Protein AF-A0A183DQC1-F1 (afdb_monomer_lite)

Secondary structure (DSSP, 8-state):
-EEEE-HHHHHH-EEEEEEEEEEEEEEEEEEEEEEEEEEEEEEEEETTEEEEEEEEEEEEEEEEEEEEEEEEEEEEE-TTPPTT-EEEETT-S---SSS----EEEEEEE---SS-EEETTEEEEEEEEEHHHHHH-EEEEEE-TTS-EEEEEE-S---TT-EEEEEEEEEEETTEEEEEEEEEEEEEEEPPSSPPPHHHHHHHHHHH-PPP-B---------------TT----SS-EEETTEEEEEEEEEHHHHHH-EEEEEE-TTSPEEEEEE-S---TTPEEEETT-SPBPSS-TT-B--EEEEEEEEPPSSPPPHHHHHHHHHHH-------EEE---

Organism: NCBI:txid637853

Radius of gyration: 35.99 Å; chains: 1; bounding box: 117×46×88 Å

Sequence (343 aa):
MDLWVSLEEAYSGNFVEVTRLKSLYKQTAGTRKCNCRHEMRTEQLGAGRFQMFQMKVCDDCPNVMLVHESRTLEVEIEAGVDDGQTQTFSGEGEPHIEGEPGDLKFVFRIEKHPVFERRGLDLYTNLTISLQDALNGFKTEITHLDGHKVEIVREKITWPGARIRKKDEGMPAMENNNKKGILYVTVDVEFPRGELTAEQKETIKSLLKQNSVLPKVSLLLTKKTRFLPTWIEKHPIFERRGLDLYTNLTISLQDALNGFKTEITHLDGHKVEIVREKITWPGARIRKKDEGMPAMENNNKKGILYVTVDVEFPRGELTAEQKETIKSLLKQDSVLPKVSLLL

Structure (mmCIF, N/CA/C/O backbone):
data_AF-A0A183DQC1-F1
#
_entry.id   AF-A0A183DQC1-F1
#
loop_
_atom_site.group_PDB
_atom_site.id
_atom_site.type_symbol
_atom_site.label_atom_id
_atom_site.label_alt_id
_atom_site.label_comp_id
_atom_site.label_asym_id
_atom_site.label_entity_id
_atom_site.label_seq_id
_atom_site.pdbx_PDB_ins_code
_atom_site.Cartn_x
_atom_site.Cartn_y
_atom_site.Cartn_z
_atom_site.occupancy
_atom_site.B_iso_or_equiv
_atom_site.auth_seq_id
_atom_site.auth_comp_id
_atom_site.auth_asym_id
_atom_site.auth_atom_id
_atom_site.pdbx_PDB_model_num
ATOM 1 N N . MET A 1 1 ? 20.975 0.127 -16.432 1.00 89.88 1 MET A N 1
ATOM 2 C CA . MET A 1 1 ? 20.543 1.498 -16.107 1.00 89.88 1 MET A CA 1
ATOM 3 C C . MET A 1 1 ? 19.144 1.394 -15.560 1.00 89.88 1 MET A C 1
ATOM 5 O O . MET A 1 1 ? 18.336 0.719 -16.181 1.00 89.88 1 MET A O 1
ATOM 9 N N . ASP A 1 2 ? 18.886 2.002 -14.412 1.00 94.50 2 ASP A N 1
ATOM 10 C CA . ASP A 1 2 ? 17.559 1.949 -13.807 1.00 94.50 2 ASP A CA 1
ATOM 11 C C . ASP A 1 2 ? 16.685 3.022 -14.460 1.00 94.50 2 ASP A C 1
ATOM 13 O O . ASP A 1 2 ? 17.092 4.183 -14.545 1.00 94.50 2 ASP A O 1
ATOM 17 N N . LEU A 1 3 ? 15.524 2.613 -14.965 1.00 94.88 3 LEU A N 1
ATOM 18 C CA . LEU A 1 3 ? 14.505 3.498 -15.510 1.00 94.88 3 LEU A CA 1
ATOM 19 C C . LEU A 1 3 ? 13.326 3.501 -14.542 1.00 94.88 3 LEU A C 1
ATOM 21 O O . LEU A 1 3 ? 12.684 2.469 -14.347 1.00 94.88 3 LEU A O 1
ATOM 25 N N . TRP A 1 4 ? 13.089 4.646 -13.912 1.00 94.75 4 TRP A N 1
ATOM 26 C CA . TRP A 1 4 ? 11.970 4.831 -12.998 1.00 94.75 4 TRP A CA 1
ATOM 27 C C . TRP A 1 4 ? 10.686 5.030 -13.795 1.00 94.75 4 TRP A C 1
ATOM 29 O O . TRP A 1 4 ? 10.668 5.804 -14.749 1.00 94.75 4 TRP A O 1
ATOM 39 N N . VAL A 1 5 ? 9.653 4.285 -13.420 1.00 94.94 5 VAL A N 1
ATOM 40 C CA . VAL A 1 5 ? 8.367 4.223 -14.112 1.00 94.94 5 VAL A CA 1
ATOM 41 C C . VAL A 1 5 ? 7.261 4.395 -13.082 1.00 94.94 5 VAL A C 1
ATOM 43 O O . VAL A 1 5 ? 7.272 3.749 -12.028 1.00 94.94 5 VAL A O 1
ATOM 46 N N . SER A 1 6 ? 6.302 5.263 -13.384 1.00 94.88 6 SER A N 1
ATOM 47 C CA . SER A 1 6 ? 5.114 5.441 -12.549 1.00 94.88 6 SER A CA 1
ATOM 48 C C . SER A 1 6 ? 4.183 4.228 -12.642 1.00 94.88 6 SER A C 1
ATOM 50 O O . SER A 1 6 ? 4.225 3.437 -13.589 1.00 94.88 6 SER A O 1
ATOM 52 N N . LEU A 1 7 ? 3.321 4.042 -11.643 1.00 94.06 7 LEU A N 1
ATOM 53 C CA . LEU A 1 7 ? 2.408 2.899 -11.640 1.00 94.06 7 LEU A CA 1
ATOM 54 C C . LEU A 1 7 ? 1.350 3.017 -12.754 1.00 94.06 7 LEU A C 1
ATOM 56 O O . LEU A 1 7 ? 0.899 2.004 -13.286 1.00 94.06 7 LEU A O 1
ATOM 60 N N . GLU A 1 8 ? 0.996 4.245 -13.121 1.00 94.38 8 GLU A N 1
ATOM 61 C CA . GLU A 1 8 ? 0.102 4.608 -14.214 1.00 94.38 8 GLU A CA 1
ATOM 62 C C . GLU A 1 8 ? 0.698 4.231 -15.575 1.00 94.38 8 GLU A C 1
ATOM 64 O O . GLU A 1 8 ? 0.049 3.532 -16.351 1.00 94.38 8 GLU A O 1
ATOM 69 N N . GLU A 1 9 ? 1.959 4.594 -15.833 1.00 94.31 9 GLU A N 1
ATOM 70 C CA . GLU A 1 9 ? 2.674 4.199 -17.055 1.00 94.31 9 GLU A CA 1
ATOM 71 C C . GLU A 1 9 ? 2.825 2.682 -17.156 1.00 94.31 9 GLU A C 1
ATOM 73 O O . GLU A 1 9 ? 2.624 2.108 -18.223 1.00 94.31 9 GLU A O 1
ATOM 78 N N . ALA A 1 10 ? 3.111 2.012 -16.037 1.00 93.94 10 ALA A N 1
ATOM 79 C CA . ALA A 1 10 ? 3.152 0.555 -15.988 1.00 93.94 10 ALA A CA 1
ATOM 80 C C . ALA A 1 10 ? 1.773 -0.090 -16.225 1.00 93.94 10 ALA A C 1
ATOM 82 O O . ALA A 1 10 ? 1.707 -1.269 -16.568 1.00 93.94 10 ALA A O 1
ATOM 83 N N . TYR A 1 11 ? 0.668 0.635 -16.027 1.00 94.62 11 TYR A N 1
ATOM 84 C CA . TYR A 1 11 ? -0.688 0.130 -16.250 1.00 94.62 11 TYR A CA 1
ATOM 85 C C . TYR A 1 11 ? -1.156 0.343 -17.695 1.00 94.62 11 TYR A C 1
ATOM 87 O O . TYR A 1 11 ? -1.664 -0.596 -18.308 1.00 94.62 11 TYR A O 1
ATOM 95 N N . SER A 1 12 ? -0.993 1.550 -18.249 1.00 92.62 12 SER A N 1
ATOM 96 C CA . SER A 1 12 ? -1.430 1.874 -19.616 1.00 92.62 12 SER A CA 1
ATOM 97 C C . SER A 1 12 ? -0.425 1.468 -20.694 1.00 92.62 12 SER A C 1
ATOM 99 O O . SER A 1 12 ? -0.804 1.321 -21.856 1.00 92.62 12 SER A O 1
ATOM 101 N N . GLY A 1 13 ? 0.842 1.305 -20.314 1.00 92.31 13 GLY A N 1
ATOM 102 C CA . GLY A 1 13 ? 1.976 1.347 -21.227 1.00 92.31 13 GLY A CA 1
ATOM 103 C C . GLY A 1 13 ? 2.340 2.789 -21.592 1.00 92.31 13 GLY A C 1
ATOM 104 O O . GLY A 1 13 ? 1.482 3.678 -21.607 1.00 92.31 13 GLY A O 1
ATOM 105 N N . ASN A 1 14 ? 3.623 3.029 -21.857 1.00 93.94 14 ASN A N 1
ATOM 106 C CA . ASN A 1 14 ? 4.145 4.322 -22.307 1.00 93.94 14 ASN A CA 1
ATOM 107 C C . ASN A 1 14 ? 5.433 4.129 -23.132 1.00 93.94 14 ASN A C 1
ATOM 109 O O . ASN A 1 14 ? 6.088 3.094 -23.039 1.00 93.94 14 ASN A O 1
ATOM 113 N N . PHE A 1 15 ? 5.822 5.135 -23.911 1.00 93.81 15 PHE A N 1
ATOM 114 C CA . PHE A 1 15 ? 7.118 5.191 -24.588 1.00 93.81 15 PHE A CA 1
ATOM 115 C C . PHE A 1 15 ? 7.964 6.284 -23.945 1.00 93.81 15 PHE A C 1
ATOM 117 O O . PHE A 1 15 ? 7.538 7.435 -23.856 1.00 93.81 15 PHE A O 1
ATOM 124 N N . VAL A 1 16 ? 9.167 5.928 -23.497 1.00 93.88 16 VAL A N 1
ATOM 125 C CA . VAL A 1 16 ? 10.098 6.872 -22.871 1.00 93.88 16 VAL A CA 1
ATOM 126 C C . VAL A 1 16 ? 11.346 6.995 -23.729 1.00 93.88 16 VAL A C 1
ATOM 128 O O . VAL A 1 16 ? 12.069 6.026 -23.957 1.00 93.88 16 VAL A O 1
ATOM 131 N N . GLU A 1 17 ? 11.626 8.212 -24.186 1.00 94.06 17 GLU A N 1
ATOM 132 C CA . GLU A 1 17 ? 12.865 8.530 -24.889 1.00 94.06 17 GLU A CA 1
ATOM 133 C C . GLU A 1 17 ? 13.997 8.781 -23.889 1.00 94.06 17 GLU A C 1
ATOM 135 O O . GLU A 1 17 ? 13.988 9.745 -23.121 1.00 94.06 17 GLU A O 1
ATOM 140 N N . VAL A 1 18 ? 15.021 7.931 -23.923 1.00 93.44 18 VAL A N 1
ATOM 141 C CA . VAL A 1 18 ? 16.223 8.080 -23.104 1.00 93.44 18 VAL A CA 1
ATOM 142 C C . VAL A 1 18 ? 17.372 8.544 -23.986 1.00 93.44 18 VAL A C 1
ATOM 144 O O . VAL A 1 18 ? 17.878 7.806 -24.832 1.00 93.44 18 VAL A O 1
ATOM 147 N N . THR A 1 19 ? 17.829 9.776 -23.763 1.00 93.88 19 THR A N 1
ATOM 148 C CA . THR A 1 19 ? 19.028 10.305 -24.422 1.00 93.88 19 THR A CA 1
ATOM 149 C C . THR A 1 19 ? 20.255 10.064 -23.555 1.00 93.88 19 THR A C 1
ATOM 151 O O . THR A 1 19 ? 20.280 10.411 -22.375 1.00 93.88 19 THR A O 1
ATOM 154 N N . ARG A 1 20 ? 21.301 9.490 -24.148 1.00 91.50 20 ARG A N 1
ATOM 155 C CA . ARG A 1 20 ? 22.574 9.217 -23.475 1.00 91.50 20 ARG A CA 1
ATOM 156 C C . ARG A 1 20 ? 23.763 9.557 -24.362 1.00 91.50 20 ARG A C 1
ATOM 158 O O . ARG A 1 20 ? 23.661 9.599 -25.584 1.00 91.50 20 ARG A O 1
ATOM 165 N N . LEU A 1 21 ? 24.924 9.719 -23.739 1.00 92.06 21 LEU A N 1
ATOM 166 C CA . LEU A 1 21 ? 26.194 9.857 -24.446 1.00 92.06 21 LEU A CA 1
ATOM 167 C C . LEU A 1 21 ? 26.807 8.469 -24.662 1.00 92.06 21 LEU A C 1
ATOM 169 O O . LEU A 1 21 ? 27.186 7.799 -23.704 1.00 92.06 21 LEU A O 1
ATOM 173 N N . LYS A 1 22 ? 26.904 8.039 -25.922 1.00 91.06 22 LYS A N 1
ATOM 174 C CA . LYS A 1 22 ? 27.557 6.790 -26.327 1.00 91.06 22 LYS A CA 1
ATOM 175 C C . LYS A 1 22 ? 28.970 7.092 -26.812 1.00 91.06 22 LYS A C 1
ATOM 177 O O . LYS A 1 22 ? 29.170 7.927 -27.691 1.00 91.06 22 LYS A O 1
ATOM 182 N N . SER A 1 23 ? 29.955 6.400 -26.256 1.00 92.00 23 SER A N 1
ATOM 183 C CA . SER A 1 23 ? 31.325 6.431 -26.768 1.00 92.00 23 SER A CA 1
ATOM 184 C C . SER A 1 23 ? 31.418 5.580 -28.036 1.00 92.00 23 SER A C 1
ATOM 186 O O . SER A 1 23 ? 30.874 4.482 -28.075 1.00 92.00 23 SER A O 1
ATOM 188 N N . LEU A 1 24 ? 32.101 6.063 -29.072 1.00 90.06 24 LEU A N 1
ATOM 189 C CA . LEU A 1 24 ? 32.306 5.361 -30.342 1.00 90.06 24 LEU A CA 1
ATOM 190 C C . LEU A 1 24 ? 33.739 5.579 -30.833 1.00 90.06 24 LEU A C 1
ATOM 192 O O . LEU A 1 24 ? 34.268 6.688 -30.742 1.00 90.06 24 LEU A O 1
ATOM 196 N N . TYR A 1 25 ? 34.363 4.542 -31.395 1.00 88.25 25 TYR A N 1
ATOM 197 C CA . TYR A 1 25 ? 35.640 4.692 -32.091 1.00 88.25 25 TYR A CA 1
ATOM 198 C C . TYR A 1 25 ? 35.401 5.273 -33.485 1.00 88.25 25 TYR A C 1
ATOM 200 O O . TYR A 1 25 ? 34.754 4.649 -34.324 1.00 88.25 25 TYR A O 1
ATOM 208 N N . LYS A 1 26 ? 35.935 6.469 -33.744 1.00 87.00 26 LYS A N 1
ATOM 209 C CA . LYS A 1 26 ? 35.969 7.078 -35.081 1.00 87.00 26 LYS A CA 1
ATOM 210 C C . LYS A 1 26 ? 37.400 7.030 -35.611 1.00 87.00 26 LYS A C 1
ATOM 212 O O . LYS A 1 26 ? 38.357 7.217 -34.856 1.00 87.00 26 LYS A O 1
ATOM 217 N N . GLN A 1 27 ? 37.552 6.753 -36.904 1.00 85.69 27 GLN A N 1
ATOM 218 C CA . GLN A 1 27 ? 38.860 6.814 -37.554 1.00 85.69 27 GLN A CA 1
ATOM 219 C C . GLN A 1 27 ? 39.392 8.248 -37.489 1.00 85.69 27 GLN A C 1
ATOM 221 O O . GLN A 1 27 ? 38.644 9.205 -37.691 1.00 85.69 27 GLN A O 1
ATOM 226 N N . THR A 1 28 ? 40.677 8.386 -37.183 1.00 85.81 28 THR A N 1
ATOM 227 C CA . THR A 1 28 ? 41.366 9.676 -37.119 1.00 85.81 28 THR A CA 1
ATOM 228 C C . THR A 1 28 ? 42.610 9.650 -38.000 1.00 85.81 28 THR A C 1
ATOM 230 O O . THR A 1 28 ? 43.034 8.592 -38.466 1.00 85.81 28 THR A O 1
ATOM 233 N N . ALA A 1 29 ? 43.186 10.820 -38.262 1.00 85.12 29 ALA A N 1
ATOM 234 C CA . ALA A 1 29 ? 44.352 10.932 -39.125 1.00 85.12 29 ALA A CA 1
ATOM 235 C C . ALA A 1 29 ? 45.577 10.194 -38.543 1.00 85.12 29 ALA A C 1
ATOM 237 O O . ALA A 1 29 ? 45.801 10.165 -37.328 1.00 85.12 29 ALA A O 1
ATOM 238 N N . GLY A 1 30 ? 46.393 9.633 -39.439 1.00 85.00 30 GLY A N 1
ATOM 239 C CA . GLY A 1 30 ? 47.611 8.889 -39.112 1.00 85.00 30 GLY A CA 1
ATOM 240 C C . GLY A 1 30 ? 47.421 7.371 -39.028 1.00 85.00 30 GLY A C 1
ATOM 241 O O . GLY A 1 30 ? 46.308 6.847 -39.089 1.00 85.00 30 GLY A O 1
ATOM 242 N N . THR A 1 31 ? 48.536 6.657 -38.891 1.00 83.25 31 THR A N 1
ATOM 243 C CA . THR A 1 31 ? 48.580 5.201 -38.703 1.00 83.25 31 THR A CA 1
ATOM 244 C C . THR A 1 31 ? 49.165 4.861 -37.335 1.00 83.25 31 THR A C 1
ATOM 246 O O . THR A 1 31 ? 50.020 5.573 -36.804 1.00 83.25 31 THR A O 1
ATOM 249 N N . ARG A 1 32 ? 48.682 3.772 -36.735 1.00 82.12 32 ARG A N 1
ATOM 250 C CA . ARG A 1 32 ? 49.224 3.188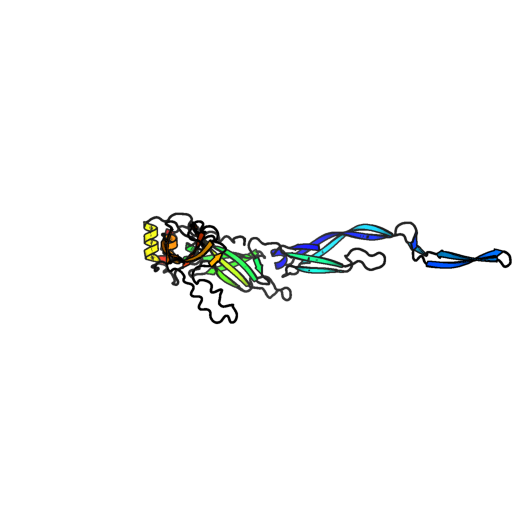 -35.504 1.00 82.12 32 ARG A CA 1
ATOM 251 C C . ARG A 1 32 ? 49.889 1.856 -35.830 1.00 82.12 32 ARG A C 1
ATOM 253 O O . ARG A 1 32 ? 49.358 1.080 -36.617 1.00 82.12 32 ARG A O 1
ATOM 260 N N . LYS A 1 33 ? 51.002 1.547 -35.169 1.00 83.81 33 LYS A N 1
ATOM 261 C CA . LYS A 1 33 ? 51.649 0.234 -35.294 1.00 83.81 33 LYS A CA 1
ATOM 262 C C . LYS A 1 33 ? 50.870 -0.812 -34.495 1.00 83.81 33 LYS A C 1
ATOM 264 O O . LYS A 1 33 ? 50.699 -0.657 -33.286 1.00 83.81 33 LYS A O 1
ATOM 269 N N . CYS A 1 34 ? 50.397 -1.859 -35.158 1.00 80.44 34 CYS A N 1
ATOM 270 C CA . CYS A 1 34 ? 49.609 -2.954 -34.592 1.00 80.44 34 CYS A CA 1
ATOM 271 C C . CYS A 1 34 ? 50.226 -4.315 -34.957 1.00 80.44 34 CYS A C 1
ATOM 273 O O . CYS A 1 34 ? 51.180 -4.380 -35.729 1.00 80.44 34 CYS A O 1
ATOM 275 N N . ASN A 1 35 ? 49.712 -5.400 -34.364 1.00 81.44 35 ASN A N 1
ATOM 276 C CA . ASN A 1 35 ? 50.109 -6.780 -34.685 1.00 81.44 35 ASN A CA 1
ATOM 277 C C . ASN A 1 35 ? 51.636 -7.015 -34.707 1.00 81.44 35 ASN A C 1
ATOM 279 O O . ASN A 1 35 ? 52.192 -7.681 -35.578 1.00 81.44 35 ASN A O 1
ATOM 283 N N . CYS A 1 36 ? 52.343 -6.400 -33.756 1.00 86.56 36 CYS A N 1
ATOM 284 C CA . CYS A 1 36 ? 53.793 -6.450 -33.728 1.00 86.56 36 CYS A CA 1
ATOM 285 C C . CYS A 1 36 ? 54.295 -7.857 -33.401 1.00 86.56 36 CYS A C 1
ATOM 287 O O . CYS A 1 36 ? 54.104 -8.337 -32.282 1.00 86.56 36 CYS A O 1
ATOM 289 N N . ARG A 1 37 ? 55.027 -8.464 -34.331 1.00 88.75 37 ARG A N 1
ATOM 290 C CA . ARG A 1 37 ? 55.675 -9.764 -34.158 1.00 88.75 37 ARG A CA 1
ATOM 291 C C . ARG A 1 37 ? 57.188 -9.636 -34.242 1.00 88.75 37 ARG A C 1
ATOM 293 O O . ARG A 1 37 ? 57.731 -8.708 -34.839 1.00 88.75 37 ARG A O 1
ATOM 300 N N . HIS A 1 38 ? 57.877 -10.559 -33.587 1.00 90.31 38 HIS A N 1
ATOM 301 C CA . HIS A 1 38 ? 59.324 -10.638 -33.690 1.00 90.31 38 HIS A CA 1
ATOM 302 C C . HIS A 1 38 ? 59.687 -11.546 -34.857 1.00 90.31 38 HIS A C 1
ATOM 304 O O . HIS A 1 38 ? 59.308 -12.715 -34.870 1.00 90.31 38 HIS A O 1
ATOM 310 N N . GLU A 1 39 ? 60.434 -11.007 -35.810 1.00 90.19 39 GLU A N 1
ATOM 311 C CA . GLU A 1 39 ? 60.960 -11.746 -36.951 1.00 90.19 39 GLU A CA 1
ATOM 312 C C . GLU A 1 39 ? 62.488 -11.790 -36.856 1.00 90.19 39 GLU A C 1
ATOM 314 O O . GLU A 1 39 ? 63.137 -10.815 -36.463 1.00 90.19 39 GLU A O 1
ATOM 319 N N . MET A 1 40 ? 63.079 -12.938 -37.190 1.00 90.19 40 MET A N 1
ATOM 320 C CA . MET A 1 40 ? 64.532 -13.069 -37.288 1.00 90.19 40 MET A CA 1
ATOM 321 C C . MET A 1 40 ? 64.971 -12.534 -38.645 1.00 90.19 40 MET A C 1
ATOM 323 O O . MET A 1 40 ? 64.563 -13.067 -39.677 1.00 90.19 40 MET A O 1
ATOM 327 N N . ARG A 1 41 ? 65.811 -11.497 -38.653 1.00 87.62 41 ARG A N 1
ATOM 328 C CA . ARG A 1 41 ? 66.373 -10.938 -39.882 1.00 87.62 41 ARG A CA 1
ATOM 329 C C . ARG A 1 41 ? 67.868 -11.221 -39.936 1.00 87.62 41 ARG A C 1
ATOM 331 O O . ARG A 1 41 ? 68.590 -10.985 -38.969 1.00 87.62 41 ARG A O 1
ATOM 338 N N . THR A 1 42 ? 68.320 -11.729 -41.076 1.00 88.44 42 THR A N 1
ATOM 339 C CA . THR A 1 42 ? 69.738 -11.972 -41.351 1.00 88.44 42 THR A CA 1
ATOM 340 C C . THR A 1 42 ? 70.271 -10.843 -42.225 1.00 88.44 42 THR A C 1
ATOM 342 O O . THR A 1 42 ? 69.730 -10.599 -43.302 1.00 88.44 42 THR A O 1
ATOM 345 N N . GLU A 1 43 ? 71.328 -10.165 -41.783 1.00 88.38 43 GLU A N 1
ATOM 346 C CA . GLU A 1 43 ? 72.005 -9.110 -42.544 1.00 88.38 43 GLU A CA 1
ATOM 347 C C . GLU A 1 43 ? 73.446 -9.526 -42.871 1.00 88.38 43 GLU A C 1
ATOM 349 O O . GLU A 1 43 ? 74.156 -10.081 -42.026 1.00 88.38 43 GLU A O 1
ATOM 354 N N . GLN A 1 44 ? 73.870 -9.309 -44.119 1.00 87.88 44 GLN A N 1
ATOM 355 C CA . GLN A 1 44 ? 75.213 -9.651 -44.583 1.00 87.88 44 GLN A CA 1
ATOM 356 C C . GLN A 1 44 ? 76.155 -8.461 -44.380 1.00 87.88 44 GLN A C 1
ATOM 358 O O . GLN A 1 44 ? 76.023 -7.436 -45.040 1.00 87.88 44 GLN A O 1
ATOM 363 N N . LEU A 1 45 ? 77.143 -8.622 -43.501 1.00 85.94 45 LEU A N 1
ATOM 364 C CA . LEU A 1 45 ? 78.127 -7.584 -43.166 1.00 85.94 45 LEU A CA 1
ATOM 365 C C . LEU A 1 45 ? 79.383 -7.642 -44.058 1.00 85.94 45 LEU A C 1
ATOM 367 O O . LEU A 1 45 ? 80.301 -6.841 -43.900 1.00 85.94 45 LEU A O 1
ATOM 371 N N . GLY A 1 46 ? 79.455 -8.612 -44.975 1.00 86.88 46 GLY A N 1
ATOM 372 C CA . GLY A 1 46 ? 80.562 -8.798 -45.913 1.00 86.88 46 GLY A CA 1
ATOM 373 C C . GLY A 1 46 ? 80.671 -10.239 -46.419 1.00 86.88 46 GLY A C 1
ATOM 374 O O . GLY A 1 46 ? 79.792 -11.072 -46.179 1.00 86.88 46 GLY A O 1
ATOM 375 N N . ALA A 1 47 ? 81.763 -10.561 -47.115 1.00 83.50 47 ALA A N 1
ATOM 376 C CA . ALA A 1 47 ? 82.011 -11.916 -47.608 1.00 83.50 47 ALA A CA 1
ATOM 377 C C . ALA A 1 47 ? 82.070 -12.923 -46.439 1.00 83.50 47 ALA A C 1
ATOM 379 O O . ALA A 1 47 ? 82.957 -12.855 -45.590 1.00 83.50 47 ALA A O 1
ATOM 380 N N . GLY A 1 48 ? 81.089 -13.830 -46.376 1.00 81.94 48 GLY A N 1
ATOM 381 C CA . GLY A 1 48 ? 80.995 -14.892 -45.366 1.00 81.94 48 GLY A CA 1
ATOM 382 C C . GLY A 1 48 ? 80.583 -14.458 -43.951 1.00 81.94 48 GLY A C 1
ATOM 383 O O . GLY A 1 48 ? 80.581 -15.299 -43.056 1.00 81.94 48 GLY A O 1
ATOM 384 N N . ARG A 1 49 ? 80.232 -13.183 -43.719 1.00 85.88 49 ARG A N 1
ATOM 385 C CA . ARG A 1 49 ? 79.803 -12.678 -42.401 1.00 85.88 49 ARG A CA 1
ATOM 386 C C . ARG A 1 49 ? 78.322 -12.319 -42.420 1.00 85.88 49 ARG A C 1
ATOM 388 O O . ARG A 1 49 ? 77.929 -11.362 -43.084 1.00 85.88 49 ARG A O 1
ATOM 395 N N . PHE A 1 50 ? 77.527 -13.057 -41.651 1.00 88.38 50 PHE A N 1
ATOM 396 C CA . PHE A 1 50 ? 76.105 -12.797 -41.448 1.00 88.38 50 PHE A CA 1
ATOM 397 C C . PHE A 1 50 ? 75.836 -12.569 -39.967 1.00 88.38 50 PHE A C 1
ATOM 399 O O . PHE A 1 50 ? 76.367 -13.290 -39.122 1.00 88.38 50 PHE A O 1
ATOM 406 N N . GLN A 1 51 ? 75.001 -11.585 -39.659 1.00 89.81 51 GLN A N 1
ATOM 407 C CA . GLN A 1 51 ? 74.490 -11.369 -38.315 1.00 89.81 51 GLN A CA 1
ATOM 408 C C . GLN A 1 51 ? 72.982 -11.594 -38.332 1.00 89.81 51 GLN A C 1
ATOM 410 O O . GLN A 1 51 ? 72.260 -10.968 -39.107 1.00 89.81 51 GLN A O 1
ATOM 415 N N . MET A 1 52 ? 72.512 -12.510 -37.487 1.00 89.25 52 MET A N 1
ATOM 416 C CA . MET A 1 52 ? 71.087 -12.690 -37.234 1.00 89.25 52 MET A CA 1
ATOM 417 C C . MET A 1 52 ? 70.711 -11.849 -36.025 1.00 89.25 52 MET A C 1
ATOM 419 O O . MET A 1 52 ? 71.331 -11.970 -34.968 1.00 89.25 52 MET A O 1
ATOM 423 N N . PHE A 1 53 ? 69.697 -11.008 -36.172 1.00 90.25 53 PHE A N 1
ATOM 424 C CA . PHE A 1 53 ? 69.141 -10.255 -35.060 1.00 90.25 53 PHE A CA 1
ATOM 425 C C . PHE A 1 53 ? 67.616 -10.268 -35.119 1.00 90.25 53 PHE A C 1
ATOM 427 O O . PHE A 1 53 ? 66.998 -10.357 -36.182 1.00 90.25 53 PHE A O 1
ATOM 434 N N . GLN A 1 54 ? 67.008 -10.218 -33.941 1.00 91.69 54 GLN A N 1
ATOM 435 C CA . GLN A 1 54 ? 65.563 -10.212 -33.789 1.00 91.69 54 GLN A CA 1
ATOM 436 C C . GLN A 1 54 ? 65.057 -8.781 -33.987 1.00 91.69 54 GLN A C 1
ATOM 438 O O . GLN A 1 54 ? 65.416 -7.880 -33.230 1.00 91.69 54 GLN A O 1
ATOM 443 N N . MET A 1 55 ? 64.228 -8.565 -35.007 1.00 90.12 55 MET A N 1
ATOM 444 C CA . MET A 1 55 ? 63.598 -7.275 -35.280 1.00 90.12 55 MET A CA 1
ATOM 445 C C . MET A 1 55 ? 62.103 -7.365 -34.973 1.00 90.12 55 MET A C 1
ATOM 447 O O . MET A 1 55 ? 61.434 -8.333 -35.329 1.00 90.12 55 MET A O 1
ATOM 451 N N . LYS A 1 56 ? 61.561 -6.347 -34.302 1.00 89.31 56 LYS A N 1
ATOM 452 C CA . LYS A 1 56 ? 60.118 -6.215 -34.092 1.00 89.31 56 LYS A CA 1
A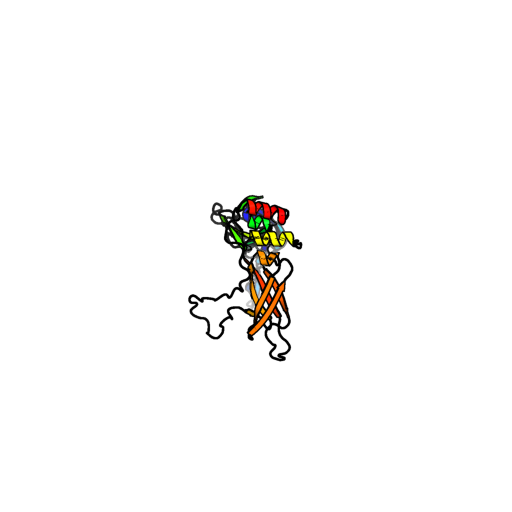TOM 453 C C . LYS A 1 56 ? 59.497 -5.556 -35.324 1.00 89.31 56 LYS A C 1
ATOM 455 O O . LYS A 1 56 ? 59.717 -4.369 -35.557 1.00 89.31 56 LYS A O 1
ATOM 460 N N . VAL A 1 57 ? 58.739 -6.327 -36.095 1.00 88.62 57 VAL A N 1
ATOM 461 C CA . VAL A 1 57 ? 57.990 -5.863 -37.268 1.00 88.62 57 VAL A CA 1
ATOM 462 C C . VAL A 1 57 ? 56.537 -5.677 -36.848 1.00 88.62 57 VAL A C 1
ATOM 464 O O . VAL A 1 57 ? 55.965 -6.549 -36.201 1.00 88.62 57 VAL A O 1
ATOM 467 N N . CYS A 1 58 ? 55.957 -4.524 -37.161 1.00 87.88 58 CYS A N 1
ATOM 468 C CA . CYS A 1 58 ? 54.563 -4.205 -36.866 1.00 87.88 58 CYS A CA 1
ATOM 469 C C . CYS A 1 58 ? 53.851 -3.827 -38.160 1.00 87.88 58 CYS A C 1
ATOM 471 O O . CYS A 1 58 ? 54.466 -3.193 -39.017 1.00 87.88 58 CYS A O 1
ATOM 473 N N . ASP A 1 59 ? 52.569 -4.159 -38.251 1.00 86.62 59 ASP A N 1
ATOM 474 C CA . ASP A 1 59 ? 51.696 -3.729 -39.338 1.00 86.62 59 ASP A CA 1
ATOM 475 C C . ASP A 1 59 ? 51.193 -2.294 -39.061 1.00 86.62 59 ASP A C 1
ATOM 477 O O . ASP A 1 59 ? 51.064 -1.885 -37.901 1.00 86.62 59 ASP A O 1
ATOM 481 N N . ASP A 1 60 ? 50.902 -1.517 -40.108 1.00 85.94 60 ASP A N 1
ATOM 482 C CA . ASP A 1 60 ? 50.320 -0.174 -39.980 1.00 85.94 60 ASP A CA 1
ATOM 483 C C . ASP A 1 60 ? 48.785 -0.257 -40.020 1.00 85.94 60 ASP A C 1
ATOM 485 O O . ASP A 1 60 ? 48.174 -0.436 -41.072 1.00 85.94 60 ASP A O 1
ATOM 489 N N . CYS A 1 61 ? 48.148 -0.113 -38.858 1.00 81.69 61 CYS A N 1
ATOM 490 C CA . CYS A 1 61 ? 46.695 -0.036 -38.727 1.00 81.69 61 CYS A CA 1
ATOM 491 C C . CYS A 1 61 ? 46.197 1.418 -38.795 1.00 81.69 61 CYS A C 1
ATOM 493 O O . CYS A 1 61 ? 46.910 2.338 -38.377 1.00 81.69 61 CYS A O 1
ATOM 495 N N . PRO A 1 62 ? 44.942 1.656 -39.218 1.00 82.00 62 PRO A N 1
ATOM 496 C CA . PRO A 1 62 ? 44.313 2.966 -39.088 1.00 82.00 62 PRO A CA 1
ATOM 497 C C . PRO A 1 62 ? 44.240 3.398 -37.617 1.00 82.00 62 PRO A C 1
ATOM 499 O O . PRO A 1 62 ? 43.969 2.592 -36.716 1.00 82.00 62 PRO A O 1
ATOM 502 N N . ASN A 1 63 ? 44.506 4.681 -37.373 1.00 86.38 63 ASN A N 1
ATOM 503 C CA . ASN A 1 63 ? 44.389 5.268 -36.047 1.00 86.38 63 ASN A CA 1
ATOM 504 C C . ASN A 1 63 ? 42.910 5.506 -35.696 1.00 86.38 63 ASN A C 1
ATOM 506 O O . ASN A 1 63 ? 42.107 5.885 -36.552 1.00 86.38 63 ASN A O 1
ATOM 510 N N . VAL A 1 64 ? 42.539 5.293 -34.434 1.00 86.19 64 VAL A N 1
ATOM 511 C CA . VAL A 1 64 ? 41.162 5.467 -33.949 1.00 86.19 64 VAL A CA 1
ATOM 512 C C . VAL A 1 64 ? 41.158 6.344 -32.709 1.00 86.19 64 VAL A C 1
ATOM 514 O O . VAL A 1 64 ? 42.038 6.233 -31.859 1.00 86.19 64 VAL A O 1
ATOM 517 N N . MET A 1 65 ? 40.159 7.213 -32.599 1.00 87.75 65 MET A N 1
ATOM 518 C CA . MET A 1 65 ? 39.927 8.035 -31.416 1.00 87.75 65 MET A CA 1
ATOM 519 C C . MET A 1 65 ? 38.538 7.757 -30.850 1.00 87.75 65 MET A C 1
ATOM 521 O O . MET A 1 65 ? 37.595 7.495 -31.600 1.00 87.75 65 MET A O 1
ATOM 525 N N . LEU A 1 66 ? 38.417 7.811 -29.527 1.00 90.00 66 LEU A N 1
ATOM 526 C CA . LEU A 1 66 ? 37.136 7.679 -28.849 1.00 90.00 66 LEU A CA 1
ATOM 527 C C . LEU A 1 66 ? 36.406 9.027 -28.894 1.00 90.00 66 LEU A C 1
ATOM 529 O O . LEU A 1 66 ? 36.951 10.042 -28.466 1.00 90.00 66 LEU A O 1
ATOM 533 N N . VAL A 1 67 ? 35.185 9.036 -29.420 1.00 91.50 67 VAL A N 1
ATOM 534 C CA . VAL A 1 67 ? 34.324 10.222 -29.502 1.00 91.50 67 VAL A CA 1
ATOM 535 C C . VAL A 1 67 ? 33.014 9.926 -28.793 1.00 91.50 67 VAL A C 1
ATOM 537 O O . VAL A 1 67 ? 32.457 8.844 -28.959 1.00 91.50 67 VAL A O 1
ATOM 540 N N . HIS A 1 68 ? 32.503 10.887 -28.029 1.00 92.62 68 HIS A N 1
ATOM 541 C CA . HIS A 1 68 ? 31.176 10.789 -27.428 1.00 92.62 68 HIS A CA 1
ATOM 542 C C . HIS A 1 68 ? 30.130 11.377 -28.376 1.00 92.62 68 HIS A C 1
ATOM 544 O O . HIS A 1 68 ? 30.263 12.511 -28.833 1.00 92.62 68 HIS A O 1
ATOM 550 N N . GLU A 1 69 ? 29.092 10.606 -28.672 1.00 91.69 69 GLU A N 1
ATOM 551 C CA . GLU A 1 69 ? 27.965 11.011 -29.507 1.00 91.69 69 GLU A CA 1
ATOM 552 C C . GLU A 1 69 ? 26.663 10.860 -28.720 1.00 91.69 69 GLU A C 1
ATOM 554 O O . GLU A 1 69 ? 26.467 9.873 -28.010 1.00 91.69 69 GLU A O 1
ATOM 559 N N . SER A 1 70 ? 25.772 11.845 -28.832 1.00 93.75 70 SER A N 1
ATOM 560 C CA . SER A 1 70 ? 24.443 11.755 -28.230 1.00 93.75 70 SER A CA 1
ATOM 561 C C . SER A 1 70 ? 23.591 10.762 -29.017 1.00 93.75 70 SER A C 1
ATOM 563 O O . SER A 1 70 ? 23.476 10.870 -30.238 1.00 93.75 70 SER A O 1
ATOM 565 N N . ARG A 1 71 ? 23.009 9.786 -28.323 1.00 91.88 71 ARG A N 1
ATOM 566 C CA . ARG A 1 71 ? 22.115 8.771 -28.882 1.00 91.88 71 ARG A CA 1
ATOM 567 C C . ARG A 1 71 ? 20.829 8.743 -28.071 1.00 91.88 71 ARG A C 1
ATOM 569 O O . ARG A 1 71 ? 20.875 8.599 -26.850 1.00 91.88 71 ARG A O 1
ATOM 576 N N . THR A 1 72 ? 19.706 8.866 -28.765 1.00 94.38 72 THR A N 1
ATOM 577 C CA . THR A 1 72 ? 18.362 8.747 -28.198 1.00 94.38 72 THR A CA 1
ATOM 578 C C . THR A 1 72 ? 17.846 7.343 -28.479 1.00 94.38 72 THR A C 1
ATOM 580 O O . THR A 1 72 ? 17.957 6.862 -29.607 1.00 94.38 72 THR A O 1
ATOM 583 N N . LEU A 1 73 ? 17.364 6.670 -27.439 1.00 93.81 73 LEU A N 1
ATOM 584 C CA . LEU A 1 73 ? 16.769 5.341 -27.504 1.00 93.81 73 LEU A CA 1
ATOM 585 C C . LEU A 1 73 ? 15.318 5.443 -27.043 1.00 93.81 73 LEU A C 1
ATOM 587 O O . LEU A 1 73 ? 15.053 6.009 -25.984 1.00 93.81 73 LEU A O 1
ATOM 591 N N . GLU A 1 74 ? 14.403 4.887 -27.824 1.00 94.81 74 GLU A N 1
ATOM 592 C CA . GLU A 1 74 ? 13.000 4.741 -27.443 1.00 94.81 74 GLU A CA 1
ATOM 593 C C . GLU A 1 74 ? 12.841 3.438 -26.658 1.00 94.81 74 GLU A C 1
ATOM 595 O O . GLU A 1 74 ? 13.116 2.352 -27.170 1.00 94.81 74 GLU A O 1
ATOM 600 N N . VAL A 1 75 ? 12.454 3.560 -25.392 1.00 95.12 75 VAL A N 1
ATOM 601 C CA . VAL A 1 75 ? 12.210 2.440 -24.483 1.00 95.12 75 VAL A CA 1
ATOM 602 C C . VAL A 1 75 ? 10.699 2.256 -24.371 1.00 95.12 75 VAL A C 1
ATOM 604 O O . VAL A 1 75 ? 9.995 3.145 -23.890 1.00 95.12 75 VAL A O 1
ATOM 607 N N . GLU A 1 76 ? 10.202 1.111 -24.835 1.00 94.19 76 GLU A N 1
ATOM 608 C CA . GLU A 1 76 ? 8.789 0.740 -24.719 1.00 94.19 76 GLU A CA 1
ATOM 609 C C . GLU A 1 76 ? 8.523 0.132 -23.340 1.00 94.19 76 GLU A C 1
ATOM 611 O O . GLU A 1 76 ? 9.130 -0.872 -22.956 1.00 94.19 76 GLU A O 1
ATOM 616 N N . ILE A 1 77 ? 7.607 0.750 -22.597 1.00 94.69 77 ILE A N 1
ATOM 617 C CA . ILE A 1 77 ? 7.098 0.254 -21.324 1.00 94.69 77 ILE A CA 1
ATOM 618 C C . ILE A 1 77 ? 5.822 -0.522 -21.628 1.00 94.69 77 ILE A C 1
ATOM 620 O O . ILE A 1 77 ? 4.768 0.063 -21.882 1.00 94.69 77 ILE A O 1
ATOM 624 N N . GLU A 1 78 ? 5.922 -1.848 -21.605 1.00 92.75 78 GLU A N 1
ATOM 625 C CA . GLU A 1 78 ? 4.775 -2.726 -21.824 1.00 92.75 78 GLU A CA 1
ATOM 626 C C . GLU A 1 78 ? 3.774 -2.644 -20.659 1.00 92.75 78 GLU A C 1
ATOM 628 O O . GLU A 1 78 ? 4.144 -2.541 -19.484 1.00 92.75 78 GLU A O 1
ATOM 633 N N . ALA A 1 79 ? 2.482 -2.730 -20.979 1.00 93.25 79 ALA A N 1
ATOM 634 C CA . ALA A 1 79 ? 1.432 -2.762 -19.969 1.00 93.25 79 ALA A CA 1
ATOM 635 C C . ALA A 1 79 ? 1.590 -3.999 -19.067 1.00 93.25 79 ALA A C 1
ATOM 637 O O . ALA A 1 79 ? 1.665 -5.135 -19.532 1.00 93.25 79 ALA A O 1
ATOM 638 N N . GLY A 1 80 ? 1.620 -3.777 -17.756 1.00 92.44 80 GLY A N 1
ATOM 639 C CA . GLY A 1 80 ? 1.819 -4.826 -16.762 1.00 92.44 80 GLY A CA 1
ATOM 640 C C . GLY A 1 80 ? 3.281 -5.115 -16.420 1.00 92.44 80 GLY A C 1
ATOM 641 O O . GLY A 1 80 ? 3.509 -6.035 -15.636 1.00 92.44 80 GLY A O 1
ATOM 642 N N . VAL A 1 81 ? 4.253 -4.335 -16.921 1.00 93.19 81 VAL A N 1
ATOM 643 C CA . VAL A 1 81 ? 5.691 -4.481 -16.600 1.00 93.19 81 VAL A CA 1
ATOM 644 C C . VAL A 1 81 ? 5.926 -4.641 -15.094 1.00 93.19 81 VAL A C 1
ATOM 646 O O . VAL A 1 81 ? 5.378 -3.877 -14.301 1.00 93.19 81 VAL A O 1
ATOM 649 N N . ASP A 1 82 ? 6.695 -5.642 -14.669 1.00 92.25 82 ASP A N 1
ATOM 650 C CA . ASP A 1 82 ? 6.996 -5.885 -13.249 1.00 92.25 82 ASP A CA 1
ATOM 651 C C . ASP A 1 82 ? 8.260 -5.134 -12.784 1.00 92.25 82 ASP A C 1
ATOM 653 O O . ASP A 1 82 ? 9.137 -4.785 -13.577 1.00 92.25 82 ASP A O 1
ATOM 657 N N . ASP A 1 83 ? 8.385 -4.902 -11.470 1.00 93.25 83 ASP A N 1
ATOM 658 C CA . ASP A 1 83 ? 9.602 -4.304 -10.905 1.00 93.25 83 ASP A CA 1
ATOM 659 C C . ASP A 1 83 ? 10.816 -5.223 -11.109 1.00 93.25 83 ASP A C 1
ATOM 661 O O . ASP A 1 83 ? 10.780 -6.417 -10.802 1.00 93.25 83 ASP A O 1
ATOM 665 N N . GLY A 1 84 ? 11.913 -4.657 -11.613 1.00 93.19 84 GLY A N 1
ATOM 666 C CA . GLY A 1 84 ? 13.145 -5.387 -11.906 1.00 93.19 84 GLY A CA 1
ATOM 667 C C . GLY A 1 84 ? 13.169 -6.060 -13.279 1.00 93.19 84 GLY A C 1
ATOM 668 O O . GLY A 1 84 ? 14.181 -6.670 -13.632 1.00 93.19 84 GLY A O 1
ATOM 669 N N . GLN A 1 85 ? 12.103 -5.934 -14.068 1.00 92.56 85 GLN A N 1
ATOM 670 C CA . GLN A 1 85 ? 12.093 -6.395 -15.447 1.00 92.56 85 GLN A CA 1
ATOM 671 C C . GLN A 1 85 ? 13.113 -5.631 -16.299 1.00 92.56 85 GLN A C 1
ATOM 673 O O . GLN A 1 85 ? 13.365 -4.447 -16.076 1.00 92.56 85 GLN A O 1
ATOM 678 N N . THR A 1 86 ? 13.714 -6.312 -17.280 1.00 94.81 86 THR A N 1
ATOM 679 C CA . THR A 1 86 ? 14.794 -5.736 -18.085 1.00 94.81 86 THR A CA 1
ATOM 680 C C . THR A 1 86 ? 14.507 -5.717 -19.574 1.00 94.81 86 THR A C 1
ATOM 682 O O . THR A 1 86 ? 14.226 -6.768 -20.149 1.00 94.81 86 THR A O 1
ATOM 685 N N . GLN A 1 87 ? 14.721 -4.571 -20.217 1.00 94.12 87 GLN A N 1
ATOM 686 C CA . GLN A 1 87 ? 14.767 -4.458 -21.673 1.00 94.12 87 GLN A CA 1
ATOM 687 C C . GLN A 1 87 ? 16.221 -4.325 -22.140 1.00 94.12 87 GLN A C 1
ATOM 689 O O . GLN A 1 87 ? 16.992 -3.529 -21.597 1.00 94.12 87 GLN A O 1
ATOM 694 N N . THR A 1 88 ? 16.619 -5.142 -23.118 1.00 95.50 88 THR A N 1
ATOM 695 C CA . THR A 1 88 ? 18.002 -5.197 -23.618 1.00 95.50 88 THR A CA 1
ATOM 696 C C . THR A 1 88 ? 18.083 -4.595 -25.014 1.00 95.50 88 THR A C 1
ATOM 698 O O . THR A 1 88 ? 17.371 -5.024 -25.914 1.00 95.50 88 THR A O 1
ATOM 701 N N . PHE A 1 89 ? 18.990 -3.639 -25.190 1.00 94.44 89 PHE A N 1
ATOM 702 C CA . PHE A 1 89 ? 19.357 -3.050 -26.470 1.00 94.44 89 PHE A CA 1
ATOM 703 C C . PHE A 1 89 ? 20.727 -3.601 -26.876 1.00 94.44 89 PHE A C 1
ATOM 705 O O . PHE A 1 89 ? 21.754 -3.243 -26.286 1.00 94.44 89 PHE A O 1
ATOM 712 N N . SER A 1 90 ? 20.736 -4.506 -27.855 1.00 94.12 90 SER A N 1
ATOM 713 C CA . SER A 1 90 ? 21.962 -5.160 -28.320 1.00 94.12 90 SER A CA 1
ATOM 714 C C . SER A 1 90 ? 22.868 -4.189 -29.072 1.00 94.12 90 SER A C 1
ATOM 716 O O . SER A 1 90 ? 22.388 -3.383 -29.868 1.00 94.12 90 SER A O 1
ATOM 718 N N . GLY A 1 91 ? 24.178 -4.236 -28.817 1.00 91.38 91 GLY A N 1
ATOM 719 C CA . GLY A 1 91 ? 25.155 -3.347 -29.469 1.00 91.38 91 GLY A CA 1
ATOM 720 C C . GLY A 1 91 ? 25.094 -1.879 -29.013 1.00 91.38 91 GLY A C 1
ATOM 721 O O . GLY A 1 91 ? 25.815 -1.009 -29.521 1.00 91.38 91 GLY A O 1
ATOM 722 N N . GLU A 1 92 ? 24.251 -1.577 -28.025 1.00 92.19 92 GLU A N 1
ATOM 723 C CA . GLU A 1 92 ? 24.173 -0.280 -27.358 1.00 92.19 92 GLU A CA 1
ATOM 724 C C . GLU A 1 92 ? 25.060 -0.204 -26.100 1.00 92.19 92 GLU A C 1
ATOM 726 O O . GLU A 1 92 ? 25.022 0.757 -25.345 1.00 92.19 92 GLU A O 1
ATOM 731 N N . GLY A 1 93 ? 25.934 -1.159 -25.845 1.00 91.12 93 GLY A N 1
ATOM 732 C CA . GLY A 1 93 ? 26.930 -1.071 -24.779 1.00 91.12 93 GLY A CA 1
ATOM 733 C C . GLY A 1 93 ? 28.104 -0.150 -25.116 1.00 91.12 93 GLY A C 1
ATOM 734 O O . GLY A 1 93 ? 28.082 0.638 -26.068 1.00 91.12 93 GLY A O 1
ATOM 735 N N . GLU A 1 94 ? 29.153 -0.257 -24.303 1.00 90.19 94 GLU A N 1
ATOM 736 C CA . GLU A 1 94 ? 30.433 0.392 -24.582 1.00 90.19 94 GLU A CA 1
ATOM 737 C C . GLU A 1 94 ? 31.121 -0.271 -25.789 1.00 90.19 94 GLU A C 1
ATOM 739 O O . GLU A 1 94 ? 31.024 -1.493 -25.955 1.00 90.19 94 GLU A O 1
ATOM 744 N N . PRO A 1 95 ? 31.794 0.512 -26.653 1.00 90.00 95 PRO A N 1
ATOM 745 C CA . PRO A 1 95 ? 32.448 -0.017 -27.840 1.00 90.00 95 PRO A CA 1
ATOM 746 C C . PRO A 1 95 ? 33.719 -0.784 -27.463 1.00 90.00 95 PRO A C 1
ATOM 748 O O . PRO A 1 95 ? 34.481 -0.362 -26.592 1.00 90.00 95 PRO A O 1
ATOM 751 N N . HIS A 1 96 ? 34.000 -1.864 -28.186 1.00 86.56 96 HIS A N 1
ATOM 752 C CA . HIS A 1 96 ? 35.264 -2.585 -28.088 1.00 86.56 96 HIS A CA 1
ATOM 753 C C . HIS A 1 96 ? 36.123 -2.340 -29.338 1.00 86.56 96 HIS A C 1
ATOM 755 O O . HIS A 1 96 ? 35.591 -2.185 -30.433 1.00 86.56 96 HIS A O 1
ATOM 761 N N . ILE A 1 97 ? 37.454 -2.269 -29.194 1.00 80.50 97 ILE A N 1
ATOM 762 C CA . ILE A 1 97 ? 38.360 -1.990 -30.331 1.00 80.50 97 ILE A CA 1
ATOM 763 C C . ILE A 1 97 ? 38.367 -3.155 -31.329 1.00 80.50 97 ILE A C 1
ATOM 765 O O . ILE A 1 97 ? 38.452 -2.934 -32.534 1.00 80.50 97 ILE A O 1
ATOM 769 N N . GLU A 1 98 ? 38.297 -4.385 -30.822 1.00 80.25 98 GLU A N 1
ATOM 770 C CA . GLU A 1 98 ? 38.465 -5.617 -31.605 1.00 80.25 98 GLU A CA 1
ATOM 771 C C . GLU A 1 98 ? 37.197 -6.489 -31.606 1.00 80.25 98 GLU A C 1
ATOM 773 O O . GLU A 1 98 ? 37.263 -7.677 -31.906 1.00 80.25 98 GLU A O 1
ATOM 778 N N . GLY A 1 99 ? 36.034 -5.923 -31.260 1.00 83.88 99 GLY A N 1
ATOM 779 C CA . GLY A 1 99 ? 34.790 -6.683 -31.128 1.00 83.88 99 GLY A CA 1
ATOM 780 C C . GLY A 1 99 ? 33.527 -5.834 -31.220 1.00 83.88 99 GLY A C 1
ATOM 781 O O . GLY A 1 99 ? 33.584 -4.608 -31.329 1.00 83.88 99 GLY A O 1
ATOM 782 N N . GLU A 1 100 ? 32.378 -6.506 -31.176 1.00 87.94 100 GLU A N 1
ATOM 783 C CA . GLU A 1 100 ? 31.078 -5.840 -31.131 1.00 87.94 100 GLU A CA 1
ATOM 784 C C . GLU A 1 100 ? 30.916 -5.066 -29.812 1.00 87.94 100 GLU A C 1
ATOM 786 O O . GLU A 1 100 ? 31.451 -5.479 -28.776 1.00 87.94 100 GLU A O 1
ATOM 791 N N . PRO A 1 101 ? 30.207 -3.925 -29.822 1.00 91.31 101 PRO A N 1
ATOM 792 C CA . PRO A 1 101 ? 29.842 -3.250 -28.586 1.00 91.31 101 PRO A CA 1
ATOM 793 C C . PRO A 1 101 ? 29.032 -4.183 -27.682 1.00 91.31 101 PRO A C 1
ATOM 795 O O . PRO A 1 101 ? 28.311 -5.051 -28.169 1.00 91.31 101 PRO A O 1
ATOM 798 N N . GLY A 1 102 ? 29.117 -3.974 -26.368 1.00 92.88 102 GLY A N 1
ATOM 799 C CA . GLY A 1 102 ? 28.290 -4.728 -25.421 1.00 92.88 102 GLY A CA 1
ATOM 800 C C . GLY A 1 102 ? 26.789 -4.435 -25.568 1.00 92.88 102 GLY A C 1
ATOM 801 O O . GLY A 1 102 ? 26.354 -3.731 -26.478 1.00 92.88 102 GLY A O 1
ATOM 802 N N . ASP A 1 103 ? 25.999 -4.885 -24.598 1.00 94.12 103 ASP A N 1
ATOM 803 C CA . ASP A 1 103 ? 24.562 -4.600 -24.544 1.00 94.12 103 ASP A CA 1
ATOM 804 C C . ASP A 1 103 ? 24.241 -3.530 -23.499 1.00 94.12 103 ASP A C 1
ATOM 806 O O . ASP A 1 103 ? 24.837 -3.491 -22.418 1.00 94.12 103 ASP A O 1
ATOM 810 N N . LEU A 1 104 ? 23.241 -2.695 -23.784 1.00 93.44 104 LEU A N 1
ATOM 811 C CA . LEU A 1 104 ? 22.645 -1.812 -22.787 1.00 93.44 104 LEU A CA 1
ATOM 812 C C . LEU A 1 104 ? 21.383 -2.461 -22.225 1.00 93.44 104 LEU A C 1
ATOM 814 O O . LEU A 1 104 ? 20.451 -2.762 -22.963 1.00 93.44 104 LEU A O 1
ATOM 818 N N . LYS A 1 105 ? 21.332 -2.632 -20.904 1.00 94.88 105 LYS A N 1
ATOM 819 C CA . LYS A 1 105 ? 20.145 -3.142 -20.209 1.00 94.88 105 LYS A CA 1
ATOM 820 C C . LYS A 1 105 ? 19.482 -2.028 -19.416 1.00 94.88 105 LYS A C 1
ATOM 822 O O . LYS A 1 105 ? 20.110 -1.460 -18.513 1.00 94.88 105 LYS A O 1
ATOM 827 N N . PHE A 1 106 ? 18.227 -1.739 -19.732 1.00 95.50 106 PHE A N 1
ATOM 828 C CA . PHE A 1 106 ? 17.347 -0.956 -18.875 1.00 95.50 106 PHE A CA 1
ATOM 829 C C . PHE A 1 106 ? 16.664 -1.889 -17.886 1.00 95.50 106 PHE A C 1
ATOM 831 O O . PHE A 1 106 ? 16.201 -2.953 -18.278 1.00 95.50 106 PHE A O 1
ATOM 838 N N . VAL A 1 107 ? 16.654 -1.513 -16.612 1.00 96.44 107 VAL A N 1
ATOM 839 C CA . VAL A 1 107 ? 15.947 -2.213 -15.537 1.00 96.44 107 VAL A CA 1
ATOM 840 C C . VAL A 1 107 ? 14.811 -1.300 -15.108 1.00 96.44 107 VAL A C 1
ATOM 842 O O . VAL A 1 107 ? 15.070 -0.193 -14.636 1.00 96.44 107 VAL A O 1
ATOM 845 N N . PHE A 1 108 ? 13.570 -1.734 -15.288 1.00 96.00 108 PHE A N 1
ATOM 846 C CA . PHE A 1 108 ? 12.408 -0.963 -14.871 1.00 96.00 108 PHE A CA 1
ATOM 847 C C . PHE A 1 108 ? 12.290 -0.985 -13.346 1.00 96.00 108 PHE A C 1
ATOM 849 O O . PHE A 1 108 ? 12.379 -2.043 -12.716 1.00 96.00 108 PHE A O 1
ATOM 856 N N . ARG A 1 109 ? 12.114 0.197 -12.755 1.00 95.50 109 ARG A N 1
ATOM 857 C CA . ARG A 1 109 ? 11.897 0.401 -11.323 1.00 95.50 109 ARG A CA 1
ATOM 858 C C . ARG A 1 109 ? 10.575 1.111 -11.115 1.00 95.50 109 ARG A C 1
ATOM 860 O O . ARG A 1 109 ? 10.405 2.227 -11.595 1.00 95.50 109 ARG A O 1
ATOM 867 N N . ILE A 1 110 ? 9.651 0.473 -10.406 1.00 94.31 110 ILE A N 1
ATOM 868 C CA . ILE A 1 110 ? 8.323 1.048 -10.182 1.00 94.31 110 ILE A CA 1
ATOM 869 C C . ILE A 1 110 ? 8.389 2.033 -9.014 1.00 94.31 110 ILE A C 1
ATOM 871 O O . ILE A 1 110 ? 8.811 1.692 -7.905 1.00 94.31 110 ILE A O 1
ATOM 875 N N . GLU A 1 111 ? 7.952 3.263 -9.259 1.00 93.31 111 GLU A N 1
ATOM 876 C CA . GLU A 1 111 ? 7.845 4.286 -8.227 1.00 93.31 111 GLU A CA 1
ATOM 877 C C . GLU A 1 111 ? 6.721 3.973 -7.231 1.00 93.31 111 GLU A C 1
ATOM 879 O O . GLU A 1 111 ? 5.693 3.368 -7.552 1.00 93.31 111 GLU A O 1
ATOM 884 N N . LYS A 1 112 ? 6.901 4.401 -5.978 1.00 91.88 112 LYS A N 1
ATOM 885 C CA . LYS A 1 112 ? 5.864 4.240 -4.956 1.00 91.88 112 LYS A CA 1
ATOM 886 C C . LYS A 1 112 ? 4.696 5.171 -5.261 1.00 91.88 112 LYS A C 1
ATOM 888 O O . LYS A 1 112 ? 4.827 6.386 -5.144 1.00 91.88 112 LYS A O 1
ATOM 893 N N . HIS A 1 113 ? 3.547 4.588 -5.578 1.00 91.31 113 HIS A N 1
ATOM 894 C CA . HIS A 1 113 ? 2.333 5.348 -5.824 1.00 91.31 113 HIS A CA 1
ATOM 895 C C . HIS A 1 113 ? 1.658 5.755 -4.498 1.00 91.31 113 HIS A C 1
ATOM 897 O O . HIS A 1 113 ? 1.605 4.953 -3.560 1.00 91.31 113 HIS A O 1
ATOM 903 N N . PRO A 1 114 ? 1.121 6.984 -4.383 1.00 87.69 114 PRO A N 1
ATOM 904 C CA . PRO A 1 114 ? 0.499 7.456 -3.151 1.00 87.69 114 PRO A CA 1
ATOM 905 C C . PRO A 1 114 ? -0.742 6.647 -2.746 1.00 87.69 114 PRO A C 1
ATOM 907 O O . PRO A 1 114 ? -0.962 6.379 -1.573 1.00 87.69 114 PRO A O 1
ATOM 910 N N . VAL A 1 115 ? -1.573 6.255 -3.706 1.00 89.69 115 VAL A N 1
ATOM 911 C CA . VAL A 1 115 ? -2.931 5.730 -3.451 1.00 89.69 115 VAL A CA 1
ATOM 912 C C . VAL A 1 115 ? -2.986 4.200 -3.508 1.00 89.69 115 VAL A C 1
ATOM 914 O O . VAL A 1 115 ? -3.847 3.578 -2.881 1.00 89.69 115 VAL A O 1
ATOM 917 N N . PHE A 1 116 ? -2.068 3.585 -4.252 1.00 92.94 116 PHE A N 1
ATOM 918 C CA . PHE A 1 116 ? -2.098 2.163 -4.579 1.00 92.94 116 PHE A CA 1
ATOM 919 C C . PHE A 1 116 ? -0.746 1.527 -4.287 1.00 92.94 116 PHE A C 1
ATOM 921 O O . PHE A 1 116 ? 0.296 2.084 -4.609 1.00 92.94 116 PHE A O 1
ATOM 928 N N . GLU A 1 117 ? -0.769 0.322 -3.741 1.00 92.62 117 GLU A N 1
ATOM 929 C CA . GLU A 1 117 ? 0.403 -0.535 -3.627 1.00 92.62 117 GLU A CA 1
ATOM 930 C C . GLU A 1 117 ? 0.197 -1.761 -4.513 1.00 92.62 117 GLU A C 1
ATOM 932 O O . GLU A 1 117 ? -0.779 -2.504 -4.367 1.00 92.62 117 GLU A O 1
ATOM 937 N N . ARG A 1 118 ? 1.126 -1.975 -5.445 1.00 93.38 118 ARG A N 1
ATOM 938 C CA . ARG A 1 118 ? 1.132 -3.149 -6.314 1.00 93.38 118 ARG A CA 1
ATOM 939 C C . ARG A 1 118 ? 1.783 -4.329 -5.603 1.00 93.38 118 ARG A C 1
ATOM 941 O O . ARG A 1 118 ? 2.895 -4.219 -5.092 1.00 93.38 118 ARG A O 1
ATOM 948 N N . ARG A 1 119 ? 1.115 -5.484 -5.622 1.00 92.81 119 ARG A N 1
ATOM 949 C CA . ARG A 1 119 ? 1.678 -6.769 -5.184 1.00 92.81 119 ARG A CA 1
ATOM 950 C C . ARG A 1 119 ? 1.376 -7.833 -6.236 1.00 92.81 119 ARG A C 1
ATOM 952 O O . ARG A 1 119 ? 0.310 -8.446 -6.228 1.00 92.81 119 ARG A O 1
ATOM 959 N N . GLY A 1 120 ? 2.327 -8.039 -7.145 1.00 92.06 120 GLY A N 1
ATOM 960 C CA . GLY A 1 120 ? 2.121 -8.859 -8.339 1.00 92.06 120 GLY A CA 1
ATOM 961 C C . GLY A 1 120 ? 1.076 -8.218 -9.255 1.00 92.06 120 GLY A C 1
ATOM 962 O O . GLY A 1 120 ? 1.203 -7.045 -9.603 1.00 92.06 120 GLY A O 1
ATOM 963 N N . LEU A 1 121 ? 0.026 -8.974 -9.590 1.00 92.94 121 LEU A N 1
ATOM 964 C CA . LEU A 1 121 ? -1.103 -8.490 -10.398 1.00 92.94 121 LEU A CA 1
ATOM 965 C C . LEU A 1 121 ? -2.150 -7.722 -9.580 1.00 92.94 121 LEU A C 1
ATOM 967 O O . LEU A 1 121 ? -2.995 -7.027 -10.139 1.00 92.94 121 LEU A O 1
ATOM 971 N N . ASP A 1 122 ? -2.131 -7.856 -8.257 1.00 95.31 122 ASP A N 1
ATOM 972 C CA . ASP A 1 122 ? -3.158 -7.285 -7.396 1.00 95.31 122 ASP A CA 1
ATOM 973 C C . ASP A 1 122 ? -2.770 -5.878 -6.924 1.00 95.31 122 ASP A C 1
ATOM 975 O O . ASP A 1 122 ? -1.607 -5.598 -6.617 1.00 95.31 122 ASP A O 1
ATOM 979 N N . LEU A 1 123 ? -3.772 -5.005 -6.815 1.00 94.88 123 LEU A N 1
ATOM 980 C CA . LEU A 1 123 ? -3.633 -3.652 -6.281 1.00 94.88 123 LEU A CA 1
ATOM 981 C C . LEU A 1 123 ? -4.234 -3.569 -4.882 1.00 94.88 123 LEU A C 1
ATOM 983 O O . LEU A 1 123 ? -5.265 -4.174 -4.592 1.00 94.88 123 LEU A O 1
ATOM 987 N N . TYR A 1 124 ? -3.587 -2.814 -4.005 1.00 94.50 124 TYR A N 1
ATOM 988 C CA . TYR A 1 124 ? -3.989 -2.631 -2.617 1.00 94.50 124 TYR A CA 1
ATOM 989 C C . TYR A 1 124 ? -4.175 -1.149 -2.342 1.00 94.50 124 TYR A C 1
ATOM 991 O O . TYR A 1 124 ? -3.341 -0.334 -2.718 1.00 94.50 124 TYR A O 1
ATOM 999 N N . THR A 1 125 ? -5.268 -0.800 -1.678 1.00 92.69 125 THR A N 1
ATOM 1000 C CA . THR A 1 125 ? -5.552 0.579 -1.290 1.00 92.69 125 THR A CA 1
ATOM 1001 C C . THR A 1 125 ? -6.319 0.617 0.025 1.00 92.69 125 THR A C 1
ATOM 1003 O O . THR A 1 125 ? -7.016 -0.343 0.376 1.00 92.69 125 THR A O 1
ATOM 1006 N N . ASN A 1 126 ? -6.190 1.721 0.753 1.00 91.25 126 ASN A N 1
ATOM 1007 C CA . ASN A 1 126 ? -6.873 1.942 2.018 1.00 91.25 126 ASN A CA 1
ATOM 1008 C C . ASN A 1 126 ? -7.923 3.037 1.852 1.00 91.25 126 ASN A C 1
ATOM 1010 O O . ASN A 1 126 ? -7.627 4.138 1.396 1.00 91.25 126 ASN A O 1
ATOM 1014 N N . LEU A 1 127 ? -9.156 2.734 2.239 1.00 90.12 127 LEU A N 1
ATOM 1015 C CA . LEU A 1 127 ? -10.300 3.625 2.144 1.00 90.12 127 LEU A CA 1
AT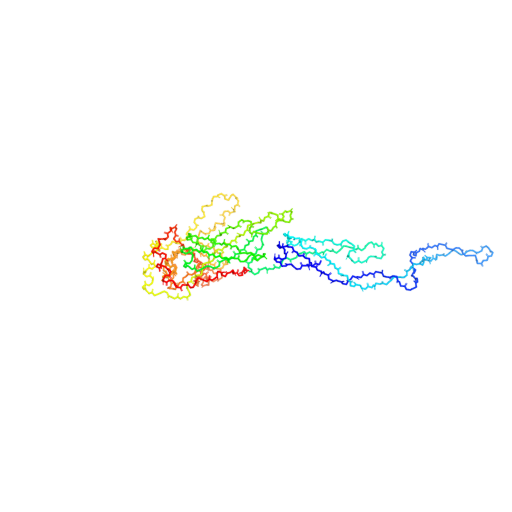OM 1016 C C . LEU A 1 127 ? -10.723 4.043 3.545 1.00 90.12 127 LEU A C 1
ATOM 1018 O O . LEU A 1 127 ? -11.266 3.230 4.293 1.00 90.12 127 LEU A O 1
ATOM 1022 N N . THR A 1 128 ? -10.506 5.309 3.891 1.00 89.50 128 THR A N 1
ATOM 1023 C CA . THR A 1 128 ? -10.985 5.841 5.173 1.00 89.50 128 THR A CA 1
ATOM 1024 C C . THR A 1 128 ? -12.436 6.298 5.040 1.00 89.50 128 THR A C 1
ATOM 1026 O O . THR A 1 128 ? -12.718 7.178 4.232 1.00 89.50 128 THR A O 1
ATOM 1029 N N . ILE A 1 129 ? -13.348 5.727 5.828 1.00 89.69 129 ILE A N 1
ATOM 1030 C CA . ILE A 1 129 ? -14.773 6.095 5.878 1.00 89.69 129 ILE A CA 1
ATOM 1031 C C . ILE A 1 129 ? -15.167 6.590 7.271 1.00 89.69 129 ILE A C 1
ATOM 1033 O O . ILE A 1 129 ? -14.526 6.247 8.264 1.00 89.69 129 ILE A O 1
ATOM 1037 N N . SER A 1 130 ? -16.246 7.366 7.368 1.00 89.88 130 SER A N 1
ATOM 1038 C CA . SER A 1 130 ? -16.781 7.794 8.664 1.00 89.88 130 SER A CA 1
ATOM 1039 C C . SER A 1 130 ? -17.423 6.626 9.431 1.00 89.88 130 SER A C 1
ATOM 1041 O O . SER A 1 130 ? -17.851 5.628 8.842 1.00 89.88 130 SER A O 1
ATOM 1043 N N . LEU A 1 131 ? -17.536 6.742 10.758 1.00 88.75 131 LEU A N 1
ATOM 1044 C CA . LEU A 1 131 ? -18.245 5.752 11.575 1.00 88.75 131 LEU A CA 1
ATOM 1045 C C . LEU A 1 131 ? -19.724 5.643 11.177 1.00 88.75 131 LEU A C 1
ATOM 1047 O O . LEU A 1 131 ? -20.285 4.547 11.164 1.00 88.75 131 LEU A O 1
ATOM 1051 N N . GLN A 1 132 ? -20.345 6.768 10.824 1.00 87.62 132 GLN A N 1
ATOM 1052 C CA . GLN A 1 132 ? -21.717 6.799 10.324 1.00 87.62 132 GLN A CA 1
ATOM 1053 C C . GLN A 1 132 ? -21.875 5.946 9.057 1.00 87.62 132 GLN A C 1
ATOM 1055 O O . GLN A 1 132 ? -22.784 5.120 8.977 1.00 87.62 132 GLN A O 1
ATOM 1060 N N . ASP A 1 133 ? -20.974 6.117 8.093 1.00 88.69 133 ASP A N 1
ATOM 1061 C CA . ASP A 1 133 ? -20.977 5.389 6.821 1.00 88.69 133 ASP A CA 1
ATOM 1062 C C . ASP A 1 133 ? -20.657 3.901 7.020 1.00 88.69 133 ASP A C 1
ATOM 1064 O O . ASP A 1 133 ? -21.264 3.029 6.396 1.00 88.69 133 ASP A O 1
ATOM 1068 N N . ALA A 1 134 ? -19.766 3.586 7.964 1.00 89.44 134 ALA A N 1
ATOM 1069 C CA . ALA A 1 134 ? -19.460 2.212 8.345 1.00 89.44 134 ALA A CA 1
ATOM 1070 C C . ALA A 1 134 ? -20.683 1.468 8.911 1.00 89.44 134 ALA A C 1
ATOM 1072 O O . ALA A 1 134 ? -20.828 0.271 8.665 1.00 89.44 134 ALA A O 1
ATOM 1073 N N . LEU A 1 135 ? -21.566 2.150 9.651 1.00 88.12 135 LEU A N 1
ATOM 1074 C CA . LEU A 1 135 ? -22.770 1.561 10.254 1.00 88.12 135 LEU A CA 1
ATOM 1075 C C . LEU A 1 135 ? -23.974 1.539 9.303 1.00 88.12 135 LEU A C 1
ATOM 1077 O O . LEU A 1 135 ? -24.712 0.553 9.258 1.00 88.12 135 LEU A O 1
ATOM 1081 N N . ASN A 1 136 ? -24.185 2.610 8.541 1.00 86.06 136 ASN A N 1
ATOM 1082 C CA . ASN A 1 136 ? -25.370 2.751 7.695 1.00 86.06 136 ASN A CA 1
ATOM 1083 C C . ASN A 1 136 ? -25.208 2.099 6.318 1.00 86.06 136 ASN A C 1
ATOM 1085 O O . ASN A 1 136 ? -26.219 1.750 5.695 1.00 86.06 136 ASN A O 1
ATOM 1089 N N . GLY A 1 137 ? -23.962 1.894 5.893 1.00 87.31 137 GLY A N 1
ATOM 1090 C CA . GLY A 1 137 ? -23.590 1.561 4.529 1.00 87.31 137 GLY A CA 1
ATOM 1091 C C . GLY A 1 137 ? -23.151 2.807 3.762 1.00 87.31 137 GLY A C 1
ATOM 1092 O O . GLY A 1 137 ? -23.541 3.928 4.089 1.00 87.31 137 GLY A O 1
ATOM 1093 N N . PHE A 1 138 ? -22.332 2.604 2.734 1.00 88.81 138 PHE A N 1
ATOM 1094 C CA . PHE A 1 138 ? -21.742 3.679 1.949 1.00 88.81 138 PHE A CA 1
ATOM 1095 C C . PHE A 1 138 ? -21.657 3.331 0.467 1.00 88.81 138 PHE A C 1
ATOM 1097 O O . PHE A 1 138 ? -21.597 2.162 0.071 1.00 88.81 138 PHE A O 1
ATOM 1104 N N . LYS A 1 139 ? -21.632 4.386 -0.345 1.00 90.44 139 LYS A N 1
ATOM 1105 C CA . LYS A 1 139 ? -21.358 4.348 -1.777 1.00 90.44 139 LYS A CA 1
ATOM 1106 C C . LYS A 1 139 ? -20.321 5.418 -2.078 1.00 90.44 139 LYS A C 1
ATOM 1108 O O . LYS A 1 139 ? -20.553 6.594 -1.813 1.00 90.44 139 LYS A O 1
ATOM 1113 N N . THR A 1 140 ? -19.178 4.997 -2.596 1.00 88.56 140 THR A N 1
ATOM 1114 C CA . THR A 1 140 ? -18.031 5.867 -2.859 1.00 88.56 140 THR A CA 1
ATOM 1115 C C . THR A 1 140 ? -17.337 5.464 -4.148 1.00 88.56 140 THR A C 1
ATOM 1117 O O . THR A 1 140 ? -17.346 4.292 -4.513 1.00 88.56 140 THR A O 1
ATOM 1120 N N . GLU A 1 141 ? -16.688 6.415 -4.807 1.00 90.75 141 GLU A N 1
ATOM 1121 C CA . GLU A 1 141 ? -15.932 6.189 -6.041 1.00 90.75 141 GLU A CA 1
ATOM 1122 C C . GLU A 1 141 ? -14.433 6.368 -5.763 1.00 90.75 141 GLU A C 1
ATOM 1124 O O . GLU A 1 141 ? -14.050 7.317 -5.078 1.00 90.75 141 GLU A O 1
ATOM 1129 N N . ILE A 1 142 ? -13.593 5.472 -6.290 1.00 90.12 142 ILE A N 1
ATOM 1130 C CA . ILE A 1 142 ? -12.130 5.628 -6.314 1.00 90.12 142 ILE A CA 1
ATOM 1131 C C . ILE A 1 142 ? -11.691 5.826 -7.764 1.00 90.12 142 ILE A C 1
ATOM 1133 O O . ILE A 1 142 ? -12.117 5.074 -8.638 1.00 90.12 142 ILE A O 1
ATOM 1137 N N . THR A 1 143 ? -10.830 6.809 -8.015 1.00 91.75 143 THR A N 1
ATOM 1138 C CA . THR A 1 143 ? -10.169 6.976 -9.316 1.00 91.75 143 THR A CA 1
ATOM 1139 C C . THR A 1 143 ? -9.066 5.929 -9.471 1.00 91.75 143 THR A C 1
ATOM 1141 O O . THR A 1 143 ? -8.175 5.849 -8.626 1.00 91.75 143 THR A O 1
ATOM 1144 N N . HIS A 1 144 ? -9.148 5.114 -10.520 1.00 92.75 144 HIS A N 1
ATOM 1145 C CA . HIS A 1 144 ? -8.138 4.117 -10.883 1.00 92.75 144 HIS A CA 1
ATOM 1146 C C . HIS A 1 144 ? -6.947 4.771 -11.618 1.00 92.75 144 HIS A C 1
ATOM 1148 O O . HIS A 1 144 ? -6.950 5.975 -11.868 1.00 92.75 144 HIS A O 1
ATOM 1154 N N . LEU A 1 145 ? -5.915 3.990 -11.934 1.00 91.88 145 LEU A N 1
ATOM 1155 C CA . LEU A 1 145 ? -4.676 4.387 -12.617 1.00 91.88 145 LEU A CA 1
ATOM 1156 C C . LEU A 1 145 ? -4.896 4.892 -14.055 1.00 91.88 145 LEU A C 1
ATOM 1158 O O . LEU A 1 145 ? -4.142 5.732 -14.527 1.00 91.88 145 LEU A O 1
ATOM 1162 N N . ASP A 1 146 ? -5.933 4.420 -14.745 1.00 89.94 146 ASP A N 1
ATOM 1163 C CA . ASP A 1 146 ? -6.376 4.904 -16.069 1.00 89.94 146 ASP A CA 1
ATOM 1164 C C . ASP A 1 146 ? -7.368 6.077 -15.993 1.00 89.94 146 ASP A C 1
ATOM 1166 O O . ASP A 1 146 ? -7.839 6.580 -17.015 1.00 89.94 146 ASP A O 1
ATOM 1170 N N . GLY A 1 147 ? -7.699 6.527 -14.783 1.00 90.06 147 GLY A N 1
ATOM 1171 C CA . GLY A 1 147 ? -8.630 7.620 -14.551 1.00 90.06 147 GLY A CA 1
ATOM 1172 C C . GLY A 1 147 ? -10.107 7.224 -14.584 1.00 90.06 147 GLY A C 1
ATOM 1173 O O . GLY A 1 147 ? -10.948 8.096 -14.331 1.00 90.06 147 GLY A O 1
ATOM 1174 N N . HIS A 1 148 ? -10.474 5.955 -14.837 1.00 92.56 148 HIS A N 1
ATOM 1175 C CA . HIS A 1 148 ? -11.873 5.552 -14.651 1.00 92.56 148 HIS A CA 1
ATOM 1176 C C . HIS A 1 148 ? -12.227 5.489 -13.168 1.00 92.56 148 HIS A C 1
ATOM 1178 O O . HIS A 1 148 ? -11.380 5.375 -12.281 1.00 92.56 148 HIS A O 1
ATOM 1184 N N . LYS A 1 149 ? -13.523 5.584 -12.882 1.00 92.81 149 LYS A N 1
ATOM 1185 C CA . LYS A 1 149 ? -14.031 5.565 -11.515 1.00 92.81 149 LYS A CA 1
ATOM 1186 C C . LYS A 1 149 ? -14.561 4.188 -11.155 1.00 92.81 149 LYS A C 1
ATOM 1188 O O . LYS A 1 149 ? -15.505 3.704 -11.774 1.00 92.81 149 LYS A O 1
ATOM 1193 N N . VAL A 1 150 ? -13.997 3.592 -10.113 1.00 92.69 150 VAL A N 1
ATOM 1194 C CA . VAL A 1 150 ? -14.451 2.318 -9.557 1.00 92.69 150 VAL A CA 1
ATOM 1195 C C . VAL A 1 150 ? -15.438 2.586 -8.434 1.00 92.69 150 VAL A C 1
ATOM 1197 O O . VAL A 1 150 ? -15.091 3.147 -7.392 1.00 92.69 150 VAL A O 1
ATOM 1200 N N . GLU A 1 151 ? -16.680 2.155 -8.631 1.00 92.50 151 GLU A N 1
ATOM 1201 C CA . GLU A 1 151 ? -17.725 2.289 -7.624 1.00 92.50 151 GLU A CA 1
ATOM 1202 C C . GLU A 1 151 ? -17.594 1.204 -6.544 1.00 92.50 151 GLU A C 1
ATOM 1204 O O . GLU A 1 151 ? -17.585 -0.004 -6.816 1.00 92.50 151 GLU A O 1
ATOM 1209 N N . ILE A 1 152 ? -17.543 1.628 -5.285 1.00 91.25 152 ILE A N 1
ATOM 1210 C CA . ILE A 1 152 ? -17.514 0.778 -4.098 1.00 91.25 152 ILE A CA 1
ATOM 1211 C C . ILE A 1 152 ? -18.798 1.022 -3.322 1.00 91.25 152 ILE A C 1
ATOM 1213 O O . ILE A 1 152 ? -19.010 2.092 -2.759 1.00 91.25 152 ILE A O 1
ATOM 1217 N N . VAL A 1 153 ? -19.642 -0.006 -3.285 1.00 91.12 153 VAL A N 1
ATOM 1218 C CA . VAL A 1 153 ? -20.925 0.016 -2.585 1.00 91.12 153 VAL A CA 1
ATOM 1219 C C . VAL A 1 153 ? -20.932 -1.072 -1.533 1.00 91.12 153 VAL A C 1
ATOM 1221 O O . VAL A 1 153 ? -20.554 -2.218 -1.802 1.00 91.12 153 VAL A O 1
ATOM 1224 N N . ARG A 1 154 ? -21.385 -0.715 -0.335 1.00 90.12 154 ARG A N 1
ATOM 1225 C CA . ARG A 1 154 ? -21.617 -1.660 0.747 1.00 90.12 154 ARG A CA 1
ATOM 1226 C C . ARG A 1 154 ? -22.781 -1.192 1.605 1.00 90.12 154 ARG A C 1
ATOM 1228 O O . ARG A 1 154 ? -22.693 -0.171 2.265 1.00 90.12 154 ARG A O 1
ATOM 1235 N N . GLU A 1 155 ? -23.859 -1.965 1.618 1.00 87.81 155 GLU A N 1
ATOM 1236 C CA . GLU A 1 155 ? -25.092 -1.627 2.353 1.00 87.81 155 GLU A CA 1
ATOM 1237 C C . GLU A 1 155 ? -25.082 -2.115 3.810 1.00 87.81 155 GLU A C 1
ATOM 1239 O O . GLU A 1 155 ? -25.844 -1.645 4.657 1.00 87.81 155 GLU A O 1
ATOM 1244 N N . LYS A 1 156 ? -24.210 -3.086 4.098 1.00 88.44 156 LYS A N 1
ATOM 1245 C CA . LYS A 1 156 ? -24.067 -3.724 5.408 1.00 88.44 156 LYS A CA 1
ATOM 1246 C C . LYS A 1 156 ? -23.056 -2.994 6.277 1.00 88.44 156 LYS A C 1
ATOM 1248 O O . LYS A 1 156 ? -22.160 -2.318 5.769 1.00 88.44 156 LYS A O 1
ATOM 1253 N N . ILE A 1 157 ? -23.129 -3.262 7.579 1.00 88.88 157 ILE A N 1
ATOM 1254 C CA . ILE A 1 157 ? -22.135 -2.790 8.541 1.00 88.88 157 ILE A CA 1
ATOM 1255 C C . ILE A 1 157 ? -20.739 -3.239 8.105 1.00 88.88 157 ILE A C 1
ATOM 1257 O O . ILE A 1 157 ? -20.479 -4.417 7.827 1.00 88.88 157 ILE A O 1
ATOM 1261 N N . THR A 1 158 ? -19.836 -2.272 8.023 1.00 90.06 158 THR A N 1
ATOM 1262 C CA . THR A 1 158 ? -18.458 -2.462 7.593 1.00 90.06 158 THR A CA 1
ATOM 1263 C C . THR A 1 158 ? -17.542 -2.357 8.793 1.00 90.06 158 THR A C 1
ATOM 1265 O O . THR A 1 158 ? -17.595 -1.405 9.562 1.00 90.06 158 THR A O 1
ATOM 1268 N N . TRP A 1 159 ? -16.725 -3.388 8.971 1.00 90.19 159 TRP A N 1
ATOM 1269 C CA . TRP A 1 159 ? -15.839 -3.503 10.117 1.00 90.19 159 TRP A CA 1
ATOM 1270 C C . TRP A 1 159 ? -14.520 -2.789 9.804 1.00 90.19 159 TRP A C 1
ATOM 1272 O O . TRP A 1 159 ? -14.083 -2.838 8.650 1.00 90.19 159 TRP A O 1
ATOM 1282 N N . PRO A 1 160 ? -13.852 -2.183 10.799 1.00 90.00 160 PRO A N 1
ATOM 1283 C CA . PRO A 1 160 ? -12.486 -1.703 10.625 1.00 90.00 160 PRO A CA 1
ATOM 1284 C C . PRO A 1 160 ? -11.576 -2.849 10.160 1.00 90.00 160 PRO A C 1
ATOM 1286 O O . PRO A 1 160 ? -11.627 -3.951 10.709 1.00 90.00 160 PRO A O 1
ATOM 1289 N N . GLY A 1 161 ? -10.779 -2.614 9.120 1.00 88.62 161 GLY A N 1
ATOM 1290 C CA . GLY A 1 161 ? -9.932 -3.626 8.486 1.00 88.62 161 GLY A CA 1
ATOM 1291 C C . GLY A 1 161 ? -10.674 -4.600 7.560 1.00 88.62 161 GLY A C 1
ATOM 1292 O O . GLY A 1 161 ? -10.071 -5.556 7.063 1.00 88.62 161 GLY A O 1
ATOM 1293 N N . ALA A 1 162 ? -11.971 -4.401 7.298 1.00 90.94 162 ALA A N 1
ATOM 1294 C CA . ALA A 1 162 ? -12.690 -5.202 6.313 1.00 90.94 162 ALA A CA 1
ATOM 1295 C C . ALA A 1 162 ? -12.097 -4.987 4.914 1.00 90.94 162 ALA A C 1
ATOM 1297 O O . ALA A 1 162 ? -11.862 -3.859 4.491 1.00 90.94 162 ALA A O 1
ATOM 1298 N N . ARG A 1 163 ? -11.899 -6.081 4.171 1.00 92.75 163 ARG A N 1
ATOM 1299 C CA . ARG A 1 163 ? -11.345 -6.043 2.811 1.00 92.75 163 ARG A CA 1
ATOM 1300 C C . ARG A 1 163 ? -12.447 -6.271 1.786 1.00 92.75 163 ARG A C 1
ATOM 1302 O O . ARG A 1 163 ? -13.098 -7.317 1.792 1.00 92.75 163 ARG A O 1
ATOM 1309 N N . ILE A 1 164 ? -12.654 -5.296 0.912 1.00 93.00 164 ILE A N 1
ATOM 1310 C CA . ILE A 1 164 ? -13.552 -5.373 -0.240 1.00 93.00 164 ILE A CA 1
ATOM 1311 C C . ILE A 1 164 ? -12.705 -5.740 -1.457 1.00 93.00 164 ILE A C 1
ATOM 1313 O O . ILE A 1 164 ? -11.611 -5.213 -1.636 1.00 93.00 164 ILE A O 1
ATOM 1317 N N . ARG A 1 165 ? -13.189 -6.679 -2.271 1.00 95.06 165 ARG A N 1
ATOM 1318 C CA . ARG A 1 165 ? -12.494 -7.138 -3.479 1.00 95.06 165 ARG A CA 1
ATOM 1319 C C . ARG A 1 165 ? -13.263 -6.678 -4.706 1.00 95.06 165 ARG A C 1
ATOM 1321 O O . ARG A 1 165 ? -14.464 -6.937 -4.793 1.00 95.06 165 ARG A O 1
ATOM 1328 N N . LYS A 1 166 ? -12.570 -6.054 -5.650 1.00 95.19 166 LYS A N 1
ATOM 1329 C CA . LYS A 1 166 ? -13.089 -5.715 -6.975 1.00 95.19 166 LYS A CA 1
ATOM 1330 C C . LYS A 1 166 ? -12.272 -6.482 -8.006 1.00 95.19 166 LYS A C 1
ATOM 1332 O O . LYS A 1 166 ? -11.064 -6.299 -8.112 1.00 95.19 166 LYS A O 1
ATOM 1337 N N . LYS A 1 167 ? -12.926 -7.447 -8.652 1.00 94.38 167 LYS A N 1
ATOM 1338 C CA . LYS A 1 167 ? -12.304 -8.258 -9.701 1.00 94.38 167 LYS A CA 1
ATOM 1339 C C . LYS A 1 167 ? -12.088 -7.392 -10.936 1.00 94.38 167 LYS A C 1
ATOM 1341 O O . LYS A 1 167 ? -12.869 -6.473 -11.145 1.00 94.38 167 LYS A O 1
ATOM 1346 N N . ASP A 1 168 ? -11.051 -7.713 -11.700 1.00 93.25 168 ASP A N 1
ATOM 1347 C CA . ASP A 1 168 ? -10.695 -7.059 -12.964 1.00 93.25 168 ASP A CA 1
ATOM 1348 C C . ASP A 1 168 ? -10.289 -5.576 -12.835 1.00 93.25 168 ASP A C 1
ATOM 1350 O O . ASP A 1 168 ? -10.146 -4.874 -13.829 1.00 93.25 168 ASP A O 1
ATOM 1354 N N . GLU A 1 169 ? -10.029 -5.126 -11.605 1.00 94.50 169 GLU A N 1
ATOM 1355 C CA . GLU A 1 169 ? -9.575 -3.771 -11.260 1.00 94.50 169 GLU A CA 1
ATOM 1356 C C . GLU A 1 169 ? -8.121 -3.774 -10.738 1.00 94.50 169 GLU A C 1
ATOM 1358 O O . GLU A 1 169 ? -7.683 -2.831 -10.089 1.00 94.50 169 GLU A O 1
ATOM 1363 N N . GLY A 1 170 ? -7.361 -4.855 -10.935 1.00 94.25 170 GLY A N 1
ATOM 1364 C CA . GLY A 1 170 ? -5.924 -4.910 -10.620 1.00 94.25 170 GLY A CA 1
ATOM 1365 C C . GLY A 1 170 ? -5.035 -4.479 -11.790 1.00 94.25 170 GLY A C 1
ATOM 1366 O O . GLY A 1 170 ? -5.504 -3.878 -12.751 1.00 94.25 170 GLY A O 1
ATOM 1367 N N . MET A 1 171 ? -3.751 -4.837 -11.734 1.00 95.12 171 MET A N 1
ATOM 1368 C CA . MET A 1 171 ? -2.815 -4.644 -12.847 1.00 95.12 171 MET A CA 1
ATOM 1369 C C . MET A 1 171 ? -3.101 -5.632 -13.989 1.00 95.12 171 MET A C 1
ATOM 1371 O O . MET A 1 171 ? -3.506 -6.771 -13.718 1.00 95.12 171 MET A O 1
ATOM 1375 N N . PRO A 1 172 ? -2.885 -5.238 -15.256 1.00 94.81 172 PRO A N 1
ATOM 1376 C CA . PRO A 1 172 ? -2.921 -6.162 -16.383 1.00 94.81 172 PRO A CA 1
ATOM 1377 C C . PRO A 1 172 ? -1.758 -7.157 -16.306 1.00 94.81 172 PRO A C 1
ATOM 1379 O O . PRO A 1 172 ? -0.667 -6.831 -15.839 1.00 94.81 172 PRO A O 1
ATOM 1382 N N . ALA A 1 173 ? -1.995 -8.385 -16.760 1.00 92.00 173 ALA A N 1
ATOM 1383 C CA . ALA A 1 173 ? -0.941 -9.374 -16.923 1.00 92.00 173 ALA A CA 1
ATOM 1384 C C . ALA A 1 173 ? -0.174 -9.118 -18.225 1.00 92.00 173 ALA A C 1
ATOM 1386 O O . ALA A 1 173 ? -0.791 -9.033 -19.283 1.00 92.00 173 ALA A O 1
ATOM 1387 N N . MET A 1 174 ? 1.157 -9.095 -18.151 1.00 86.12 174 MET A N 1
ATOM 1388 C CA . MET A 1 174 ? 2.034 -8.813 -19.293 1.00 86.12 174 MET A CA 1
ATOM 1389 C C . MET A 1 174 ? 1.820 -9.771 -20.484 1.00 86.12 174 MET A C 1
ATOM 1391 O O . MET A 1 174 ? 1.799 -9.353 -21.634 1.00 86.12 174 MET A O 1
ATOM 1395 N N . GLU A 1 175 ? 1.600 -11.068 -20.229 1.00 86.56 175 GLU A N 1
ATOM 1396 C CA . GLU A 1 175 ? 1.346 -12.051 -21.300 1.00 86.56 175 GLU A CA 1
ATOM 1397 C C . GLU A 1 175 ? -0.017 -11.861 -21.985 1.00 86.56 175 GLU A C 1
ATOM 1399 O O . GLU A 1 175 ? -0.226 -12.302 -23.116 1.00 86.56 175 GLU A O 1
ATOM 1404 N N . ASN A 1 176 ? -0.993 -11.295 -21.271 1.00 87.38 176 ASN A N 1
ATOM 1405 C CA . ASN A 1 176 ? -2.351 -11.146 -21.766 1.00 87.38 176 ASN A CA 1
ATOM 1406 C C . ASN A 1 176 ? -3.043 -9.958 -21.102 1.00 87.38 176 ASN A C 1
ATOM 1408 O O . ASN A 1 176 ? -3.676 -10.102 -20.053 1.00 87.38 176 ASN A O 1
ATOM 1412 N N . ASN A 1 177 ? -3.012 -8.824 -21.798 1.00 82.75 177 ASN A N 1
ATOM 1413 C CA . ASN A 1 177 ? -3.564 -7.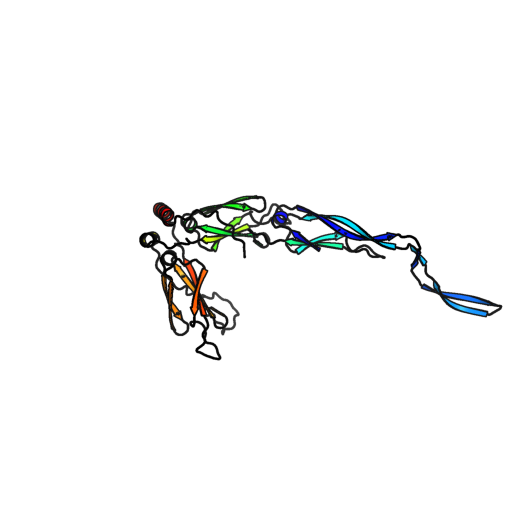549 -21.339 1.00 82.75 177 ASN A CA 1
ATOM 1414 C C . ASN A 1 177 ? -5.073 -7.598 -21.036 1.00 82.75 177 ASN A C 1
ATOM 1416 O O . ASN A 1 177 ? -5.585 -6.740 -20.320 1.00 82.75 177 ASN A O 1
ATOM 1420 N N . ASN A 1 178 ? -5.799 -8.607 -21.535 1.00 87.88 178 ASN A N 1
ATOM 1421 C CA . ASN A 1 178 ? -7.218 -8.792 -21.213 1.00 87.88 178 ASN A CA 1
ATOM 1422 C C . ASN A 1 178 ? -7.444 -9.372 -19.810 1.00 87.88 178 ASN A C 1
ATOM 1424 O O . ASN A 1 178 ? -8.557 -9.304 -19.293 1.00 87.88 178 ASN A O 1
ATOM 1428 N N . LYS A 1 179 ? -6.424 -9.980 -19.194 1.00 92.19 179 LYS A N 1
ATOM 1429 C CA . LYS A 1 179 ? -6.500 -10.489 -17.824 1.00 92.19 179 LYS A CA 1
ATOM 1430 C C . LYS A 1 179 ? -5.961 -9.435 -16.871 1.00 92.19 179 LYS A C 1
ATOM 1432 O O . LYS A 1 179 ? -4.785 -9.089 -16.930 1.00 92.19 179 LYS A O 1
ATOM 1437 N N . LYS A 1 180 ? -6.815 -8.981 -15.958 1.00 94.38 180 LYS A N 1
ATOM 1438 C CA . LYS A 1 180 ? -6.453 -8.051 -14.888 1.00 94.38 180 LYS A CA 1
ATOM 1439 C C . LYS A 1 180 ? -6.514 -8.749 -13.531 1.00 94.38 180 LYS A C 1
ATOM 1441 O O . LYS A 1 180 ? -7.260 -9.712 -13.347 1.00 94.38 180 LYS A O 1
ATOM 1446 N N . GLY A 1 181 ? -5.705 -8.280 -12.586 1.00 94.31 181 GLY A N 1
ATOM 1447 C CA . GLY A 1 181 ? -5.746 -8.744 -11.201 1.00 94.31 181 GLY A CA 1
ATOM 1448 C C . GLY A 1 181 ? -6.949 -8.210 -10.419 1.00 94.31 181 GLY A C 1
ATOM 1449 O O . GLY A 1 181 ? -7.953 -7.762 -10.977 1.00 94.31 181 GLY A O 1
ATOM 1450 N N . ILE A 1 182 ? -6.848 -8.245 -9.092 1.00 96.38 182 ILE A N 1
ATOM 1451 C CA . ILE A 1 182 ? -7.908 -7.819 -8.174 1.00 96.38 182 ILE A CA 1
ATOM 1452 C C . ILE A 1 182 ? -7.475 -6.552 -7.428 1.00 96.38 182 ILE A C 1
ATOM 1454 O O . ILE A 1 182 ? -6.363 -6.478 -6.905 1.00 96.38 182 ILE A O 1
ATOM 1458 N N . LEU A 1 183 ? -8.390 -5.590 -7.291 1.00 95.94 183 LEU A N 1
ATOM 1459 C CA . LEU A 1 183 ? -8.239 -4.473 -6.360 1.00 95.94 183 LEU A CA 1
ATOM 1460 C C . LEU A 1 183 ? -8.772 -4.863 -4.978 1.00 95.94 183 LEU A C 1
ATOM 1462 O O . LEU A 1 183 ? -9.952 -5.192 -4.802 1.00 95.94 183 LEU A O 1
ATOM 1466 N N . TYR A 1 184 ? -7.895 -4.802 -3.983 1.00 95.62 184 TYR A N 1
ATOM 1467 C CA . TYR A 1 184 ? -8.207 -4.975 -2.574 1.00 95.62 184 TYR A CA 1
ATOM 1468 C C . TYR A 1 184 ? -8.294 -3.620 -1.891 1.00 95.62 184 TYR A C 1
ATOM 1470 O O . TYR A 1 184 ? -7.293 -2.935 -1.706 1.00 95.62 184 TYR A O 1
ATOM 1478 N N . VAL A 1 185 ? -9.496 -3.287 -1.441 1.00 93.56 185 VAL A N 1
ATOM 1479 C CA . VAL A 1 185 ? -9.768 -2.066 -0.692 1.00 93.56 185 VAL A CA 1
ATOM 1480 C C . VAL A 1 185 ? -9.924 -2.432 0.776 1.00 93.56 185 VAL A C 1
ATOM 1482 O O . VAL A 1 185 ? -10.881 -3.119 1.146 1.00 93.56 185 VAL A O 1
ATOM 1485 N N . THR A 1 186 ? -8.977 -2.022 1.611 1.00 92.88 186 THR A N 1
ATOM 1486 C CA . THR A 1 186 ? -9.068 -2.173 3.068 1.00 92.88 186 THR A CA 1
ATOM 1487 C C . THR A 1 186 ? -9.776 -0.956 3.639 1.00 92.88 186 THR A C 1
ATOM 1489 O O . THR A 1 186 ? -9.424 0.169 3.310 1.00 92.88 186 THR A O 1
ATOM 1492 N N . VAL A 1 187 ? -10.799 -1.169 4.460 1.00 91.19 187 VAL A N 1
ATOM 1493 C CA . VAL A 1 187 ? -11.602 -0.078 5.015 1.00 91.19 187 VAL A CA 1
ATOM 1494 C C . VAL A 1 187 ? -11.090 0.310 6.396 1.00 91.19 187 VAL A C 1
ATOM 1496 O O . VAL A 1 187 ? -11.118 -0.507 7.317 1.00 91.19 187 VAL A O 1
ATOM 1499 N N . ASP A 1 188 ? -10.703 1.569 6.547 1.00 90.19 188 ASP A N 1
ATOM 1500 C CA . ASP A 1 188 ? -10.374 2.195 7.824 1.00 90.19 188 ASP A CA 1
ATOM 1501 C C . ASP A 1 188 ? -11.550 3.062 8.280 1.00 90.19 188 ASP A C 1
ATOM 1503 O O . ASP A 1 188 ? -12.165 3.762 7.479 1.00 90.19 188 ASP A O 1
ATOM 1507 N N . VAL A 1 189 ? -11.898 3.013 9.568 1.00 89.62 189 VAL A N 1
ATOM 1508 C CA . VAL A 1 189 ? -13.054 3.752 10.102 1.00 89.62 189 VAL A CA 1
ATOM 1509 C C . VAL A 1 189 ? -12.575 4.919 10.958 1.00 89.62 189 VAL A C 1
ATOM 1511 O O . VAL A 1 189 ? -11.931 4.717 11.989 1.00 89.62 189 VAL A O 1
ATOM 1514 N N . GLU A 1 190 ? -12.920 6.139 10.551 1.00 88.56 190 GLU A N 1
ATOM 1515 C CA . GLU A 1 190 ? -12.633 7.367 11.285 1.00 88.56 190 GLU A CA 1
ATOM 1516 C C . GLU A 1 190 ? -13.720 7.649 12.332 1.00 88.56 190 GLU A C 1
ATOM 1518 O O . GLU A 1 190 ? -14.896 7.887 12.031 1.00 88.56 190 GLU A O 1
ATOM 1523 N N . PHE A 1 191 ? -13.302 7.649 13.597 1.00 88.31 191 PHE A N 1
ATOM 1524 C CA . PHE A 1 191 ? -14.157 7.988 14.729 1.00 88.31 191 PHE A CA 1
ATOM 1525 C C . PHE A 1 191 ? -14.269 9.518 14.870 1.00 88.31 191 PHE A C 1
ATOM 1527 O O . PHE A 1 191 ? -13.372 10.256 14.454 1.00 88.31 191 PHE A O 1
ATOM 1534 N N . PRO A 1 192 ? -15.369 10.041 15.438 1.00 86.56 192 PRO A N 1
ATOM 1535 C CA . PRO A 1 192 ? -15.523 11.480 15.623 1.00 86.56 192 PRO A CA 1
ATOM 1536 C C . PRO A 1 192 ? -14.447 12.021 16.576 1.00 86.56 192 PRO A C 1
ATOM 1538 O O . PRO A 1 192 ? -14.151 11.426 17.610 1.00 86.56 192 PRO A O 1
ATOM 1541 N N . ARG A 1 193 ? -13.858 13.175 16.233 1.00 80.56 193 ARG A N 1
ATOM 1542 C CA . ARG A 1 193 ? -12.744 13.798 16.983 1.00 80.56 193 ARG A CA 1
ATOM 1543 C C . ARG A 1 193 ? -13.190 14.603 18.218 1.00 80.56 193 ARG A C 1
ATOM 1545 O O . ARG A 1 193 ? -12.365 15.279 18.826 1.00 80.56 193 ARG A O 1
ATOM 1552 N N . GLY A 1 194 ? -14.472 14.543 18.576 1.00 78.19 194 GLY A N 1
ATOM 1553 C CA . GLY A 1 194 ? -15.067 15.249 19.714 1.00 78.19 194 GLY A CA 1
ATOM 1554 C C . GLY A 1 194 ? -15.488 14.317 20.848 1.00 78.19 194 GLY A C 1
ATOM 1555 O O . GLY A 1 194 ? -15.381 13.098 20.746 1.00 78.19 194 GLY A O 1
ATOM 1556 N N . GLU A 1 195 ? -15.990 14.899 21.932 1.00 77.25 195 GLU A N 1
ATOM 1557 C CA . GLU A 1 195 ? -16.654 14.154 23.001 1.00 77.25 195 GLU A CA 1
ATOM 1558 C C . GLU A 1 195 ? -18.167 14.163 22.760 1.00 77.25 195 GLU A C 1
ATOM 1560 O O . GLU A 1 195 ? -18.738 15.173 22.352 1.00 77.25 195 GLU A O 1
ATOM 1565 N N . LEU A 1 196 ? -18.811 13.021 22.989 1.00 81.50 196 LEU A N 1
ATOM 1566 C CA . LEU A 1 196 ? -20.264 12.895 22.901 1.00 81.50 196 LEU A CA 1
ATOM 1567 C C . LEU A 1 196 ? -20.905 13.421 24.188 1.00 81.50 196 LEU A C 1
ATOM 1569 O O . LEU A 1 196 ? -20.412 13.134 25.285 1.00 81.50 196 LEU A O 1
ATOM 1573 N N . THR A 1 197 ? -22.017 14.146 24.064 1.00 85.62 197 THR A N 1
ATOM 1574 C CA . THR A 1 197 ? -22.791 14.603 25.227 1.00 85.62 197 THR A CA 1
ATOM 1575 C C . THR A 1 197 ? -23.427 13.418 25.958 1.00 85.62 197 THR A C 1
ATOM 1577 O O . THR A 1 197 ? -23.610 12.342 25.385 1.00 85.62 197 THR A O 1
ATOM 1580 N N . ALA A 1 198 ? -23.785 13.595 27.234 1.00 83.25 198 ALA A N 1
ATOM 1581 C CA . ALA A 1 198 ? -24.394 12.528 28.035 1.00 83.25 198 ALA A CA 1
ATOM 1582 C C . ALA A 1 198 ? -25.665 11.950 27.377 1.00 83.25 198 ALA A C 1
ATOM 1584 O O . ALA A 1 198 ? -25.808 10.733 27.287 1.00 83.25 198 ALA A O 1
ATOM 1585 N N . GLU A 1 199 ? -26.516 12.812 26.814 1.00 84.69 199 GLU A N 1
ATOM 1586 C CA . GLU A 1 199 ? -27.728 12.418 26.080 1.00 84.69 199 GLU A CA 1
ATOM 1587 C C . GLU A 1 199 ? -27.404 11.563 24.840 1.00 84.69 199 GLU A C 1
ATOM 1589 O O . GLU A 1 199 ? -28.040 10.536 24.581 1.00 84.69 199 GLU A O 1
ATOM 1594 N N . GLN A 1 200 ? -26.364 11.939 24.085 1.00 83.81 200 GLN A N 1
ATOM 1595 C CA . GLN A 1 200 ? -25.915 11.177 22.917 1.00 83.81 200 GLN A CA 1
ATOM 1596 C C . GLN A 1 200 ? -25.379 9.798 23.323 1.00 83.81 200 GLN A C 1
ATOM 1598 O O . GLN A 1 200 ? -25.680 8.802 22.664 1.00 83.81 200 GLN A O 1
ATOM 1603 N N . LYS A 1 201 ? -24.627 9.720 24.430 1.00 82.62 201 LYS A N 1
ATOM 1604 C CA . LYS A 1 201 ? -24.085 8.462 24.967 1.00 82.62 201 LYS A CA 1
ATOM 1605 C C . LYS A 1 201 ? -25.187 7.490 25.399 1.00 82.62 201 LYS A C 1
ATOM 1607 O O . LYS A 1 201 ? -25.090 6.289 25.122 1.00 82.62 201 LYS A O 1
ATOM 1612 N N . GLU A 1 202 ? -26.238 7.990 26.051 1.00 83.25 202 GLU A N 1
ATOM 1613 C CA . GLU A 1 202 ? -27.402 7.180 26.439 1.00 83.25 202 GLU A CA 1
ATOM 1614 C C . GLU A 1 202 ? -28.173 6.667 25.223 1.00 83.25 202 GLU A C 1
ATOM 1616 O O . GLU A 1 202 ? -28.533 5.488 25.166 1.00 83.25 202 GLU A O 1
ATOM 1621 N N . THR A 1 203 ? -28.345 7.515 24.208 1.00 85.00 203 THR A N 1
ATOM 1622 C CA . THR A 1 203 ? -29.013 7.131 22.960 1.00 85.00 203 THR A CA 1
ATOM 1623 C C . THR A 1 203 ? -28.228 6.045 22.219 1.00 85.00 203 THR A C 1
ATOM 1625 O O . THR A 1 203 ? -28.791 5.044 21.789 1.00 85.00 203 THR A O 1
ATOM 1628 N N . ILE A 1 204 ? -26.901 6.161 22.129 1.00 83.31 204 ILE A N 1
ATOM 1629 C CA . ILE A 1 204 ? -26.055 5.131 21.499 1.00 83.31 204 ILE A CA 1
ATOM 1630 C C . ILE A 1 204 ? -26.157 3.792 22.243 1.00 83.31 204 ILE A C 1
ATOM 1632 O O . ILE A 1 204 ? -26.216 2.730 21.617 1.00 83.31 204 ILE A O 1
ATOM 1636 N N . LYS A 1 205 ? -26.228 3.833 23.578 1.00 81.94 205 LYS A N 1
ATOM 1637 C CA . LYS A 1 205 ? -26.384 2.641 24.419 1.00 81.94 205 LYS A CA 1
ATOM 1638 C C . LYS A 1 205 ? -27.724 1.937 24.189 1.00 81.94 205 LYS A C 1
ATOM 1640 O O . LYS A 1 205 ? -27.757 0.709 24.104 1.00 81.94 205 LYS A O 1
ATOM 1645 N N . SER A 1 206 ? -28.817 2.687 24.051 1.00 82.69 206 SER A N 1
ATOM 1646 C CA . SER A 1 206 ? -30.138 2.106 23.774 1.00 82.69 206 SER A CA 1
ATOM 1647 C C . SER A 1 206 ? -30.257 1.550 22.348 1.00 82.69 206 SER A C 1
ATOM 1649 O O . SER A 1 206 ? -30.969 0.563 22.141 1.00 82.69 206 SER A O 1
ATOM 1651 N N . LEU A 1 207 ? -29.530 2.133 21.388 1.00 81.44 207 LEU A N 1
ATOM 1652 C CA . LEU A 1 207 ? -29.523 1.722 19.983 1.00 81.44 207 LEU A CA 1
ATOM 1653 C C . LEU A 1 207 ? -28.735 0.430 19.740 1.00 81.44 207 LEU A C 1
ATOM 1655 O O . LEU A 1 207 ? -29.256 -0.489 19.111 1.00 81.44 207 LEU A O 1
ATOM 1659 N N . LEU A 1 208 ? -27.487 0.356 20.217 1.00 79.62 208 LEU A N 1
ATOM 1660 C CA . LEU A 1 208 ? -26.577 -0.746 19.881 1.00 79.62 208 LEU A CA 1
ATOM 1661 C C . LEU A 1 208 ? -26.838 -2.017 20.702 1.00 79.62 208 LEU A C 1
ATOM 1663 O O . LEU A 1 208 ? -26.581 -3.111 20.200 1.00 79.62 208 LEU A O 1
ATOM 1667 N N . LYS A 1 209 ? -27.339 -1.884 21.943 1.00 79.00 209 LYS A N 1
ATOM 1668 C CA . LYS A 1 209 ? -27.648 -2.994 22.873 1.00 79.00 209 LYS A CA 1
ATOM 1669 C C . LYS A 1 209 ? -26.555 -4.077 22.922 1.00 79.00 209 LYS A C 1
ATOM 1671 O O . LYS A 1 209 ? -26.856 -5.269 22.977 1.00 79.00 209 LYS A O 1
ATOM 1676 N N . GLN A 1 210 ? -25.285 -3.677 22.861 1.00 74.44 210 GLN A N 1
ATOM 1677 C CA . GLN A 1 210 ? -24.162 -4.612 22.904 1.00 74.44 210 GLN A CA 1
ATOM 1678 C C . GLN A 1 210 ? -23.841 -4.980 24.356 1.00 74.44 210 GLN A C 1
ATOM 1680 O O . GLN A 1 210 ? -23.881 -4.134 25.250 1.00 74.44 210 GLN A O 1
ATOM 1685 N N . ASN A 1 211 ? -23.490 -6.246 24.588 1.00 69.38 211 ASN A N 1
ATOM 1686 C CA . ASN A 1 211 ? -22.937 -6.666 25.872 1.00 69.38 211 ASN A CA 1
ATOM 1687 C C . ASN A 1 211 ? -21.522 -6.090 26.025 1.00 69.38 211 ASN A C 1
ATOM 1689 O O . ASN A 1 211 ? -20.749 -6.066 25.065 1.00 69.38 211 ASN A O 1
ATOM 1693 N N . SER A 1 212 ? -21.197 -5.615 27.225 1.00 68.50 212 SER A N 1
ATOM 1694 C CA . SER A 1 212 ? -19.927 -4.950 27.510 1.00 68.50 212 SER A CA 1
ATOM 1695 C C . SER A 1 212 ? -18.741 -5.916 27.525 1.00 68.50 212 SER A C 1
ATOM 1697 O O . SER A 1 212 ? -18.875 -7.041 28.002 1.00 68.50 212 SER A O 1
ATOM 1699 N N . VAL A 1 213 ? -17.603 -5.398 27.046 1.00 61.09 213 VAL A N 1
ATOM 1700 C CA . VAL A 1 213 ? -16.200 -5.852 27.173 1.00 61.09 213 VAL A CA 1
ATOM 1701 C C . VAL A 1 213 ? -15.958 -7.348 27.422 1.00 61.09 213 VAL A C 1
ATOM 1703 O O . VAL A 1 213 ? -16.208 -7.872 28.506 1.00 61.09 213 VAL A O 1
ATOM 1706 N N . LEU A 1 214 ? -15.292 -8.002 26.466 1.00 56.91 214 LEU A N 1
ATOM 1707 C CA . LEU A 1 214 ? -14.657 -9.301 26.684 1.00 56.91 214 LEU A CA 1
ATOM 1708 C C . LEU A 1 214 ? -13.151 -9.167 26.425 1.00 56.91 214 LEU A C 1
ATOM 1710 O O . LEU A 1 214 ? -12.760 -8.845 25.299 1.00 56.91 214 LEU A O 1
ATOM 1714 N N . PRO A 1 215 ? -12.268 -9.439 27.407 1.00 53.84 215 PRO A N 1
ATOM 1715 C CA . PRO A 1 215 ? -10.863 -9.631 27.084 1.00 53.84 215 PRO A CA 1
ATOM 1716 C C . PRO A 1 215 ? -10.774 -10.776 26.073 1.00 53.84 215 PRO A C 1
ATOM 1718 O O . PRO A 1 215 ? -11.257 -11.882 26.331 1.00 53.84 215 PRO A O 1
ATOM 1721 N N . LYS A 1 216 ? -10.184 -10.518 24.899 1.00 50.19 216 LYS A N 1
ATOM 1722 C CA . LYS A 1 216 ? -9.884 -11.584 23.943 1.00 50.19 216 LYS A CA 1
ATOM 1723 C C . LYS A 1 216 ? -8.802 -12.452 24.570 1.00 50.19 216 LYS A C 1
ATOM 1725 O O . LYS A 1 216 ? -7.611 -12.206 24.415 1.00 50.19 216 LYS A O 1
ATOM 1730 N N . VAL A 1 217 ? -9.220 -13.504 25.261 1.00 45.53 217 VAL A N 1
ATOM 1731 C CA . VAL A 1 217 ? -8.352 -14.651 25.481 1.00 45.53 217 VAL A CA 1
ATOM 1732 C C . VAL A 1 217 ? -8.299 -15.363 24.138 1.00 45.53 217 VAL A C 1
ATOM 1734 O O . VAL A 1 217 ? -9.201 -16.127 23.792 1.00 45.53 217 VAL A O 1
ATOM 1737 N N . SER A 1 218 ? -7.273 -15.084 23.334 1.00 40.00 218 SER A N 1
ATOM 1738 C CA . SER A 1 218 ? -6.955 -15.964 22.218 1.00 40.00 218 SER A CA 1
ATOM 1739 C C . SER A 1 218 ? -6.471 -17.281 22.810 1.00 40.00 218 SER A C 1
ATOM 1741 O O . SER A 1 218 ? -5.277 -17.494 23.002 1.00 40.00 218 SER A O 1
ATOM 1743 N N . LEU A 1 219 ? -7.403 -18.187 23.111 1.00 34.38 219 LEU A N 1
ATOM 1744 C CA . LEU A 1 219 ? -7.077 -19.600 23.108 1.00 34.38 219 LEU A CA 1
ATOM 1745 C C . LEU A 1 219 ? -6.628 -19.897 21.681 1.00 34.38 219 LEU A C 1
ATOM 1747 O O . LEU A 1 219 ? -7.442 -20.092 20.777 1.00 34.38 219 LEU A O 1
ATOM 1751 N N . LEU A 1 220 ? -5.314 -19.877 21.471 1.00 33.00 220 LEU A N 1
ATOM 1752 C CA . LEU A 1 220 ? -4.681 -20.576 20.370 1.00 33.00 220 LEU A CA 1
ATOM 1753 C C . LEU A 1 220 ? -5.034 -22.053 20.569 1.00 33.00 220 LEU A C 1
ATOM 1755 O O . LEU A 1 220 ? -4.259 -22.819 21.129 1.00 33.00 220 LEU A O 1
ATOM 1759 N N . LEU A 1 221 ? -6.230 -22.462 20.138 1.00 31.36 221 LEU A N 1
ATOM 1760 C CA . LEU A 1 221 ? -6.513 -23.849 19.809 1.00 31.36 221 LEU A CA 1
ATOM 1761 C C . LEU A 1 221 ? -5.617 -24.154 18.613 1.00 31.36 221 LEU A C 1
ATOM 1763 O O . LEU A 1 221 ? -6.007 -24.017 17.452 1.00 31.36 221 LEU A O 1
ATOM 1767 N N . THR A 1 222 ? -4.369 -24.489 18.925 1.00 33.75 222 THR A N 1
ATOM 1768 C CA . THR A 1 222 ? -3.343 -24.979 18.022 1.00 33.75 222 THR A CA 1
ATOM 1769 C C . THR A 1 222 ? -3.861 -26.265 17.394 1.00 33.75 222 THR A C 1
ATOM 1771 O O . THR A 1 222 ? -3.581 -27.383 17.821 1.00 33.75 222 THR A O 1
ATOM 1774 N N . LYS A 1 223 ? -4.642 -26.126 16.320 1.00 36.94 223 LYS A N 1
ATOM 1775 C CA . LYS A 1 223 ? -4.827 -27.203 15.357 1.00 36.94 223 LYS A CA 1
ATOM 1776 C C . LYS A 1 223 ? -3.459 -27.471 14.724 1.00 36.94 223 LYS A C 1
ATOM 1778 O O . LYS A 1 223 ? -3.069 -26.810 13.774 1.00 36.94 223 LYS A O 1
ATOM 1783 N N . LYS A 1 224 ? -2.745 -28.441 15.304 1.00 40.75 224 LYS A N 1
ATOM 1784 C CA . LYS A 1 224 ? -1.611 -29.191 14.740 1.00 40.75 224 LYS A CA 1
ATOM 1785 C C . LYS A 1 224 ? -0.583 -28.354 13.961 1.00 40.75 224 LYS A C 1
ATOM 1787 O O . LYS A 1 224 ? -0.449 -28.506 12.752 1.00 40.75 224 LYS A O 1
ATOM 1792 N N . THR A 1 225 ? 0.265 -27.613 14.663 1.00 38.44 225 THR A N 1
ATOM 1793 C CA . THR A 1 225 ? 1.640 -27.383 14.190 1.00 38.44 225 THR A CA 1
ATOM 1794 C C . THR A 1 225 ? 2.523 -28.481 14.770 1.00 38.44 225 THR A C 1
ATOM 1796 O O . THR A 1 225 ? 2.972 -28.404 15.911 1.00 38.44 225 THR A O 1
ATOM 1799 N N . ARG A 1 226 ? 2.720 -29.558 13.998 1.00 45.91 226 ARG A N 1
ATOM 1800 C CA . ARG A 1 226 ? 3.829 -30.493 14.231 1.00 45.91 226 ARG A CA 1
ATOM 1801 C C . ARG A 1 226 ? 5.123 -29.682 14.069 1.00 45.91 226 ARG A C 1
ATOM 1803 O O . ARG A 1 226 ? 5.254 -29.017 13.051 1.00 45.91 226 ARG A O 1
ATOM 1810 N N . PHE A 1 227 ? 6.035 -29.769 15.039 1.00 44.44 227 PHE A N 1
ATOM 1811 C CA . PHE A 1 227 ? 7.365 -29.130 15.071 1.00 44.44 227 PHE A CA 1
ATOM 1812 C C . PHE A 1 227 ? 7.447 -27.658 15.519 1.00 44.44 227 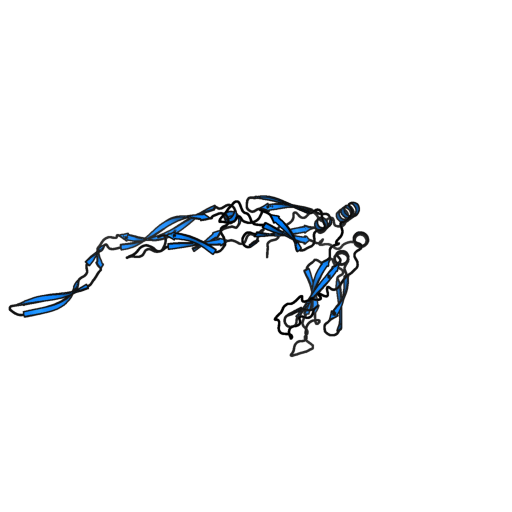PHE A C 1
ATOM 1814 O O . PHE A 1 227 ? 7.924 -26.800 14.785 1.00 44.44 227 PHE A O 1
ATOM 1821 N N . LEU A 1 228 ? 7.114 -27.381 16.783 1.00 42.34 228 LEU A N 1
ATOM 1822 C CA . LEU A 1 228 ? 7.795 -26.323 17.545 1.00 42.34 228 LEU A CA 1
ATOM 1823 C C . LEU A 1 228 ? 8.334 -26.926 18.861 1.00 42.34 228 LEU A C 1
ATOM 1825 O O . LEU A 1 228 ? 7.647 -27.770 19.441 1.00 42.34 228 LEU A O 1
ATOM 1829 N N . PRO A 1 229 ? 9.549 -26.558 19.321 1.00 41.72 229 PRO A N 1
ATOM 1830 C CA . PRO A 1 229 ? 10.085 -27.026 20.596 1.00 41.72 229 PRO A CA 1
ATOM 1831 C C . PRO A 1 229 ? 9.187 -26.581 21.760 1.00 41.72 229 PRO A C 1
ATOM 1833 O O . PRO A 1 229 ? 8.786 -25.422 21.845 1.00 41.72 229 PRO A O 1
ATOM 1836 N N . THR A 1 230 ? 8.904 -27.504 22.673 1.00 40.78 230 THR A N 1
ATOM 1837 C CA . THR A 1 230 ? 7.897 -27.421 23.747 1.00 40.78 230 THR A CA 1
ATOM 1838 C C . THR A 1 230 ? 8.162 -26.386 24.852 1.00 40.78 230 THR A C 1
ATOM 1840 O O . THR A 1 230 ? 7.375 -26.292 25.783 1.00 40.78 230 THR A O 1
ATOM 1843 N N . TRP A 1 231 ? 9.230 -25.587 24.775 1.00 49.50 231 TRP A N 1
ATOM 1844 C CA . TRP A 1 231 ? 9.571 -24.574 25.789 1.00 49.50 231 TRP A CA 1
ATOM 1845 C C . TRP A 1 231 ? 9.228 -23.128 25.385 1.00 49.50 231 TRP A C 1
ATOM 1847 O O . TRP A 1 231 ? 9.434 -22.210 26.174 1.00 49.50 231 TRP A O 1
ATOM 1857 N N . ILE A 1 232 ? 8.672 -22.907 24.186 1.00 45.53 232 ILE A N 1
ATOM 1858 C CA . ILE A 1 232 ? 8.127 -21.606 23.751 1.00 45.53 232 ILE A CA 1
ATOM 1859 C C . ILE A 1 232 ? 6.608 -21.743 23.604 1.00 45.53 232 ILE A C 1
ATOM 1861 O O . ILE A 1 232 ? 6.042 -21.606 22.519 1.00 45.53 232 ILE A O 1
ATOM 1865 N N . GLU A 1 233 ? 5.916 -22.046 24.698 1.00 51.59 233 GLU A N 1
ATOM 1866 C CA . GLU A 1 233 ? 4.473 -21.823 24.736 1.00 51.59 233 GLU A CA 1
ATOM 1867 C C . GLU A 1 233 ? 4.247 -20.316 24.884 1.00 51.59 233 GLU A C 1
ATOM 1869 O O . GLU A 1 233 ? 4.510 -19.715 25.926 1.00 51.59 233 GLU A O 1
ATOM 1874 N N . LYS A 1 234 ? 3.832 -19.664 23.792 1.00 56.19 234 LYS A N 1
ATOM 1875 C CA . LYS A 1 234 ? 3.416 -18.259 23.838 1.00 56.19 234 LYS A CA 1
ATOM 1876 C C . LYS A 1 234 ? 2.265 -18.140 24.835 1.00 56.19 234 LYS A C 1
ATOM 1878 O O . LYS A 1 234 ? 1.272 -18.854 24.697 1.00 56.19 234 LYS A O 1
ATOM 1883 N N . HIS A 1 235 ? 2.384 -17.234 25.808 1.00 64.69 235 HIS A N 1
ATOM 1884 C CA . HIS A 1 235 ? 1.292 -16.979 26.741 1.00 64.69 235 HIS A CA 1
ATOM 1885 C C . HIS A 1 235 ? 0.044 -16.549 25.945 1.00 64.69 235 HIS A C 1
ATOM 1887 O O . HIS A 1 235 ? 0.158 -15.690 25.068 1.00 64.69 235 HIS A O 1
ATOM 1893 N N . PRO A 1 236 ? -1.147 -17.105 26.228 1.00 67.88 236 PRO A N 1
ATOM 1894 C CA . PRO A 1 236 ? -2.347 -16.890 25.410 1.00 67.88 236 PRO A CA 1
ATOM 1895 C C . PRO A 1 236 ? -2.829 -15.432 25.370 1.00 67.88 236 PRO A C 1
ATOM 1897 O O . PRO A 1 236 ? -3.619 -15.076 24.499 1.00 67.88 236 PRO A O 1
ATOM 1900 N N . ILE A 1 237 ? -2.373 -14.605 26.317 1.00 75.38 237 ILE A N 1
ATOM 1901 C CA . ILE A 1 237 ? -2.833 -13.221 26.522 1.00 75.38 237 ILE A CA 1
ATOM 1902 C C . ILE A 1 237 ? -1.718 -12.184 26.307 1.00 75.38 237 ILE A C 1
ATOM 1904 O O . ILE A 1 237 ? -2.014 -11.053 25.927 1.00 75.38 237 ILE A O 1
ATOM 1908 N N . PHE A 1 238 ? -0.449 -12.540 26.540 1.00 82.88 238 PHE A N 1
ATOM 1909 C CA . PHE A 1 238 ? 0.653 -11.572 26.568 1.00 82.88 238 PHE A CA 1
ATOM 1910 C C . PHE A 1 238 ? 1.772 -11.981 25.614 1.00 82.88 238 PHE A C 1
ATOM 1912 O O . PHE A 1 238 ? 2.307 -13.085 25.694 1.00 82.88 238 PHE A O 1
ATOM 1919 N N . GLU A 1 239 ? 2.176 -11.057 24.752 1.00 86.19 239 GLU A N 1
ATOM 1920 C CA . GLU A 1 239 ? 3.381 -11.164 23.941 1.00 86.19 239 GLU A CA 1
ATOM 1921 C C . GLU A 1 239 ? 4.498 -10.344 24.597 1.00 86.19 239 GLU A C 1
ATOM 1923 O O . GLU A 1 239 ? 4.348 -9.149 24.848 1.00 86.19 239 GLU A O 1
ATOM 1928 N N . ARG A 1 240 ? 5.635 -10.981 24.887 1.00 86.38 240 ARG A N 1
ATOM 1929 C CA . ARG A 1 240 ? 6.801 -10.316 25.478 1.00 86.38 240 ARG A CA 1
ATOM 1930 C C . ARG A 1 240 ? 7.750 -9.823 24.391 1.00 86.38 240 ARG A C 1
ATOM 1932 O O . ARG A 1 240 ? 8.153 -10.604 23.531 1.00 86.38 240 ARG A O 1
ATOM 1939 N N . ARG A 1 241 ? 8.199 -8.568 24.493 1.00 86.38 241 ARG A N 1
ATOM 1940 C CA . ARG A 1 241 ? 9.318 -8.024 23.705 1.00 86.38 241 ARG A CA 1
ATOM 1941 C C . ARG A 1 241 ? 10.280 -7.280 24.628 1.00 86.38 241 ARG A C 1
ATOM 1943 O O . ARG A 1 241 ? 10.023 -6.155 25.045 1.00 86.38 241 ARG A O 1
ATOM 1950 N N . GLY A 1 242 ? 11.393 -7.927 24.973 1.00 87.19 242 GLY A N 1
ATOM 1951 C CA . GLY A 1 242 ? 12.334 -7.398 25.961 1.00 87.19 242 GLY A CA 1
ATOM 1952 C C . GLY A 1 242 ? 11.716 -7.356 27.362 1.00 87.19 242 GLY A C 1
ATOM 1953 O O . GLY A 1 242 ? 11.334 -8.403 27.895 1.00 87.19 242 GLY A O 1
ATOM 1954 N N . LEU A 1 243 ? 11.641 -6.160 27.954 1.00 86.88 243 LEU A N 1
ATOM 1955 C CA . LEU A 1 243 ? 10.955 -5.916 29.230 1.00 86.88 243 LEU A CA 1
ATOM 1956 C C . LEU A 1 243 ? 9.470 -5.573 29.046 1.00 86.88 243 LEU A C 1
ATOM 1958 O O . LEU A 1 243 ? 8.703 -5.653 30.000 1.00 86.88 243 LEU A O 1
ATOM 1962 N N . ASP A 1 244 ? 9.051 -5.214 27.836 1.00 90.19 244 ASP A N 1
ATOM 1963 C CA . ASP A 1 244 ? 7.690 -4.765 27.577 1.00 90.19 244 ASP A CA 1
ATOM 1964 C C . ASP A 1 244 ? 6.758 -5.946 27.285 1.00 90.19 244 ASP A C 1
ATOM 1966 O O . ASP A 1 244 ? 7.149 -6.958 26.686 1.00 90.19 244 ASP A O 1
ATOM 1970 N N . LEU A 1 245 ? 5.502 -5.793 27.701 1.00 89.31 245 LEU A N 1
ATOM 1971 C CA . LEU A 1 245 ? 4.422 -6.742 27.453 1.00 89.31 245 LEU A CA 1
ATOM 1972 C C . LEU A 1 245 ? 3.384 -6.123 26.527 1.00 89.31 245 LEU A C 1
ATOM 1974 O O . LEU A 1 245 ? 3.096 -4.933 26.609 1.00 89.31 245 LEU A O 1
ATOM 1978 N N . TYR A 1 246 ? 2.810 -6.938 25.651 1.00 89.38 246 TYR A N 1
ATOM 1979 C CA . TYR A 1 246 ? 1.800 -6.535 24.681 1.00 89.38 246 TYR A CA 1
ATOM 1980 C C . TYR A 1 246 ? 0.580 -7.435 24.826 1.00 89.38 246 TYR A C 1
ATOM 1982 O O . TYR A 1 246 ? 0.715 -8.652 24.924 1.00 89.38 246 TYR A O 1
ATOM 1990 N N . THR A 1 247 ? -0.612 -6.851 24.834 1.00 88.31 247 THR A N 1
ATOM 1991 C CA . THR A 1 247 ? -1.875 -7.597 24.865 1.00 88.31 247 THR A CA 1
ATOM 1992 C C . THR A 1 247 ? -2.947 -6.881 24.052 1.00 88.31 247 THR A C 1
ATOM 1994 O O . THR A 1 247 ? -2.860 -5.669 23.830 1.00 88.31 247 THR A O 1
ATOM 1997 N N . ASN A 1 248 ? -3.955 -7.630 23.610 1.00 87.38 248 ASN A N 1
ATOM 1998 C CA . ASN A 1 248 ? -5.075 -7.112 22.836 1.00 87.38 248 ASN A CA 1
ATOM 1999 C C . ASN A 1 248 ? -6.350 -7.184 23.676 1.00 87.38 248 ASN A C 1
ATOM 2001 O O . ASN A 1 248 ? -6.720 -8.242 24.184 1.00 87.38 248 ASN A O 1
ATOM 2005 N N . LEU A 1 249 ? -7.042 -6.058 23.793 1.00 86.75 249 LEU A N 1
ATOM 2006 C CA . LEU A 1 249 ? -8.314 -5.938 24.490 1.00 86.75 249 LEU A CA 1
ATOM 2007 C C . LEU A 1 249 ? -9.414 -5.699 23.462 1.00 86.75 249 LEU A C 1
ATOM 2009 O O . LEU A 1 249 ? -9.288 -4.794 22.647 1.00 86.75 249 LEU A O 1
ATOM 2013 N N . THR A 1 250 ? -10.499 -6.470 23.505 1.00 86.31 250 THR A N 1
ATOM 2014 C CA . THR A 1 250 ? -11.657 -6.233 22.636 1.00 86.31 250 THR A CA 1
ATOM 2015 C C . THR A 1 250 ? -12.781 -5.585 23.427 1.00 86.31 250 THR A C 1
ATOM 2017 O O . THR A 1 250 ? -13.207 -6.092 24.462 1.00 86.31 250 THR A O 1
ATOM 2020 N N . ILE A 1 251 ? -13.247 -4.441 22.942 1.00 87.25 251 ILE A N 1
ATOM 2021 C CA . ILE A 1 251 ? -14.349 -3.686 23.536 1.00 87.25 251 ILE A CA 1
ATOM 2022 C C . ILE A 1 251 ? -15.489 -3.559 22.531 1.00 87.25 251 ILE A C 1
ATOM 2024 O O . ILE A 1 251 ? -15.266 -3.607 21.322 1.00 87.25 251 ILE A O 1
ATOM 2028 N N . SER A 1 252 ? -16.714 -3.389 23.020 1.00 88.31 252 SER A N 1
ATOM 2029 C CA . SER A 1 252 ? -17.850 -3.105 22.144 1.00 88.31 252 SER A CA 1
ATOM 2030 C C . SER A 1 252 ? -17.730 -1.701 21.534 1.00 88.31 252 SER A C 1
ATOM 2032 O O . SER A 1 252 ? -17.070 -0.822 22.095 1.00 88.31 252 SER A O 1
ATOM 2034 N N . LEU A 1 253 ? -18.389 -1.457 20.397 1.00 86.69 253 LEU A N 1
ATOM 2035 C CA . LEU A 1 253 ? -18.471 -0.115 19.811 1.00 86.69 253 LEU A CA 1
ATOM 2036 C C . LEU A 1 253 ? -19.103 0.892 20.784 1.00 86.69 253 LEU A C 1
ATOM 2038 O O . LEU A 1 253 ? -18.665 2.039 20.863 1.00 86.69 253 LEU A O 1
ATOM 2042 N N . GLN A 1 254 ? -20.090 0.452 21.564 1.00 86.00 254 GLN A N 1
ATOM 2043 C CA . GLN A 1 254 ? -20.701 1.268 22.610 1.00 86.00 254 GLN A CA 1
ATOM 2044 C C . GLN A 1 254 ? -19.672 1.725 23.658 1.00 86.00 254 GLN A C 1
ATOM 2046 O O . GLN A 1 254 ? -19.611 2.908 23.990 1.00 86.00 254 GLN A O 1
ATOM 2051 N N . ASP A 1 255 ? -18.847 0.805 24.155 1.00 86.88 255 ASP A N 1
ATOM 2052 C CA . ASP A 1 255 ? -17.805 1.086 25.151 1.00 86.88 255 ASP A CA 1
ATOM 2053 C C . ASP A 1 255 ? -16.685 1.962 24.567 1.00 86.88 255 ASP A C 1
ATOM 2055 O O . ASP A 1 255 ? -16.145 2.839 25.243 1.00 86.88 255 ASP A O 1
ATOM 2059 N N . ALA A 1 256 ? -16.372 1.778 23.281 1.00 86.81 256 ALA A N 1
ATOM 2060 C CA . ALA A 1 256 ? -15.405 2.602 22.564 1.00 86.81 256 ALA A CA 1
ATOM 2061 C C . ALA A 1 256 ? -15.840 4.073 22.473 1.00 86.81 256 ALA A C 1
ATOM 2063 O O . ALA A 1 256 ? -14.990 4.959 22.551 1.00 86.81 256 ALA A O 1
ATOM 2064 N N . LEU A 1 257 ? -17.143 4.341 22.331 1.00 86.38 257 LEU A N 1
ATOM 2065 C CA . LEU A 1 257 ? -17.703 5.693 22.229 1.00 86.38 257 LEU A CA 1
ATOM 2066 C C . LEU A 1 257 ? -17.989 6.331 23.595 1.00 86.38 257 LEU A C 1
ATOM 2068 O O . LEU A 1 257 ? -17.735 7.520 23.794 1.00 86.38 257 LEU A O 1
ATOM 2072 N N . ASN A 1 258 ? -18.506 5.553 24.546 1.00 85.00 258 ASN A N 1
ATOM 2073 C CA . ASN A 1 258 ? -18.935 6.076 25.844 1.00 85.00 258 ASN A CA 1
ATOM 2074 C C . ASN A 1 258 ? -17.794 6.178 26.863 1.00 85.00 258 ASN A C 1
ATOM 2076 O O . ASN A 1 258 ? -17.902 6.970 27.806 1.00 85.00 258 ASN A O 1
ATOM 2080 N N . GLY A 1 259 ? -16.713 5.431 26.637 1.00 85.12 259 GLY A N 1
ATOM 2081 C CA . GLY A 1 259 ? -15.659 5.178 27.606 1.00 85.12 259 GLY A CA 1
ATOM 2082 C C . GLY A 1 259 ? -15.878 3.840 28.310 1.00 85.12 259 GLY A C 1
ATOM 2083 O O . GLY A 1 259 ? -17.005 3.359 28.441 1.00 85.12 259 GLY A O 1
ATOM 2084 N N . PHE A 1 260 ? -14.788 3.231 28.767 1.00 86.81 260 PHE A N 1
ATOM 2085 C CA . PHE A 1 260 ? -14.808 1.923 29.406 1.00 86.81 260 PHE A CA 1
ATOM 2086 C C . PHE A 1 260 ? -13.841 1.840 30.580 1.00 86.81 260 PHE A C 1
ATOM 2088 O O . PHE A 1 260 ? -12.819 2.531 30.650 1.00 86.81 260 PHE A O 1
ATOM 2095 N N . LYS A 1 261 ? -14.179 0.937 31.494 1.00 88.25 261 LYS A N 1
ATOM 2096 C CA . LYS A 1 261 ? -13.368 0.549 32.638 1.00 88.25 261 LYS A CA 1
ATOM 2097 C C . LYS A 1 261 ? -13.361 -0.970 32.709 1.00 88.25 261 LYS A C 1
ATOM 2099 O O . LYS A 1 261 ? -14.418 -1.584 32.800 1.00 88.25 261 LYS A O 1
ATOM 2104 N N . THR A 1 262 ? -12.180 -1.565 32.632 1.00 86.75 262 THR A N 1
ATOM 2105 C CA . THR A 1 262 ? -11.999 -3.017 32.708 1.00 86.75 262 THR A CA 1
ATOM 2106 C C . THR A 1 262 ? -10.742 -3.354 33.484 1.00 86.75 262 THR A C 1
ATOM 2108 O O . THR A 1 262 ? -9.817 -2.553 33.567 1.00 86.75 262 THR A O 1
ATOM 2111 N N . GLU A 1 263 ? -10.688 -4.561 34.021 1.00 86.88 263 GLU A N 1
ATOM 2112 C CA . GLU A 1 263 ? -9.510 -5.099 34.693 1.00 86.88 263 GLU A CA 1
ATOM 2113 C C . GLU A 1 263 ? -8.916 -6.215 33.829 1.00 86.88 263 GLU A C 1
ATOM 2115 O O . GLU A 1 263 ? -9.654 -7.028 33.272 1.00 86.88 263 GLU A O 1
ATOM 2120 N N . ILE A 1 264 ? -7.590 -6.255 33.705 1.00 84.69 264 ILE A N 1
ATOM 2121 C CA . ILE A 1 264 ? -6.862 -7.378 33.104 1.00 84.69 264 ILE A CA 1
ATOM 2122 C C . ILE A 1 264 ? -6.050 -8.055 34.200 1.00 84.69 264 ILE A C 1
ATOM 2124 O O . ILE A 1 264 ? -5.323 -7.393 34.934 1.00 84.69 264 ILE A O 1
ATOM 2128 N N . THR A 1 265 ? -6.147 -9.376 34.300 1.00 85.88 265 THR A N 1
ATOM 2129 C CA . THR A 1 265 ? -5.270 -10.157 35.175 1.00 85.88 265 THR A CA 1
ATOM 2130 C C . THR A 1 265 ? -3.871 -10.226 34.563 1.00 85.88 265 THR A C 1
ATOM 2132 O O . THR A 1 265 ? -3.701 -10.724 33.449 1.00 85.88 265 THR A O 1
ATOM 2135 N N . HIS A 1 266 ? -2.880 -9.694 35.275 1.00 85.44 266 HIS A N 1
ATOM 2136 C CA . HIS A 1 266 ? -1.474 -9.730 34.889 1.00 85.44 266 HIS A CA 1
ATOM 2137 C C . HIS A 1 266 ? -0.854 -11.118 35.164 1.00 85.44 266 HIS A C 1
ATOM 2139 O O . HIS A 1 266 ? -1.497 -12.000 35.735 1.00 85.44 266 HIS A O 1
ATOM 2145 N N . LEU A 1 267 ? 0.384 -11.347 34.715 1.00 84.19 267 LEU A N 1
ATOM 2146 C CA . LEU A 1 267 ? 1.066 -12.652 34.782 1.00 84.19 267 LEU A CA 1
ATOM 2147 C C . LEU A 1 267 ? 1.362 -13.143 36.212 1.00 84.19 267 LEU A C 1
ATOM 2149 O O . LEU A 1 267 ? 1.471 -14.341 36.445 1.00 84.19 267 LEU A O 1
ATOM 2153 N N . ASP A 1 268 ? 1.495 -12.223 37.157 1.00 82.00 268 ASP A N 1
ATOM 2154 C CA . ASP A 1 268 ? 1.650 -12.429 38.606 1.00 82.00 268 ASP A CA 1
ATOM 2155 C C . ASP A 1 268 ? 0.300 -12.489 39.348 1.00 82.00 268 ASP A C 1
ATOM 2157 O O . ASP A 1 268 ? 0.264 -12.647 40.568 1.00 82.00 268 ASP A O 1
ATOM 2161 N N . GLY A 1 269 ? -0.818 -12.406 38.622 1.00 81.19 269 GLY A N 1
ATOM 2162 C CA . GLY A 1 269 ? -2.163 -12.594 39.154 1.00 81.19 269 GLY A CA 1
ATOM 2163 C C . GLY A 1 269 ? -2.813 -11.343 39.747 1.00 81.19 269 GLY A C 1
ATOM 2164 O O . GLY A 1 269 ? -4.007 -11.400 40.056 1.00 81.19 269 GLY A O 1
ATOM 2165 N N . HIS A 1 270 ? -2.110 -10.207 39.874 1.00 86.94 270 HIS A N 1
ATOM 2166 C CA . HIS A 1 270 ? -2.787 -8.956 40.238 1.00 86.94 270 HIS A CA 1
ATOM 2167 C C . HIS A 1 270 ? -3.602 -8.417 39.065 1.00 86.94 270 HIS A C 1
ATOM 2169 O O . HIS A 1 270 ? -3.424 -8.788 37.903 1.00 86.94 270 HIS A O 1
ATOM 2175 N N . LYS A 1 271 ? -4.546 -7.537 39.381 1.00 87.31 271 LYS A N 1
ATOM 2176 C CA . LYS A 1 271 ? -5.431 -6.936 38.391 1.00 87.31 271 LYS A CA 1
ATOM 2177 C C . LYS A 1 271 ? -4.942 -5.548 38.016 1.00 87.31 271 LYS A C 1
ATOM 2179 O O . LYS A 1 271 ? -4.802 -4.685 38.876 1.00 87.31 271 LYS A O 1
ATOM 2184 N N . VAL A 1 272 ? -4.734 -5.332 36.725 1.00 88.00 272 VAL A N 1
ATOM 2185 C CA . VAL A 1 272 ? -4.381 -4.037 36.152 1.00 88.00 272 VAL A CA 1
ATOM 2186 C C . VAL A 1 272 ? -5.646 -3.378 35.631 1.00 88.00 272 VAL A C 1
ATOM 2188 O O . VAL A 1 272 ? -6.292 -3.869 34.704 1.00 88.00 272 VAL A O 1
ATOM 2191 N N . GLU A 1 273 ? -6.001 -2.248 36.227 1.00 89.19 273 GLU A N 1
ATOM 2192 C CA . GLU A 1 273 ? -7.173 -1.474 35.840 1.00 89.19 273 GLU A CA 1
ATOM 2193 C C . GLU A 1 273 ? -6.886 -0.625 34.594 1.00 89.19 273 GLU A C 1
ATOM 2195 O O . GLU A 1 273 ? -5.929 0.154 34.537 1.00 89.19 273 GLU A O 1
ATOM 2200 N N . ILE A 1 274 ? -7.744 -0.731 33.587 1.00 87.69 274 ILE A N 1
ATOM 2201 C CA . ILE A 1 274 ? -7.686 0.020 32.338 1.00 87.69 274 ILE A CA 1
ATOM 2202 C C . ILE A 1 274 ? -8.932 0.884 32.257 1.00 87.69 274 ILE A C 1
ATOM 2204 O O . ILE A 1 274 ? -10.043 0.376 32.121 1.00 87.69 274 ILE A O 1
ATOM 2208 N N . VAL A 1 275 ? -8.723 2.197 32.319 1.00 88.25 275 VAL A N 1
ATOM 2209 C CA . VAL A 1 275 ? -9.787 3.200 32.276 1.00 88.25 275 VAL A CA 1
ATOM 2210 C C . VAL A 1 275 ? -9.539 4.146 31.111 1.00 88.25 275 VAL A C 1
ATOM 2212 O O . VAL A 1 275 ? -8.428 4.659 30.936 1.00 88.25 275 VAL A O 1
ATOM 2215 N N . ARG A 1 276 ? -10.585 4.388 30.322 1.00 87.00 276 ARG A N 1
ATOM 2216 C CA . ARG A 1 276 ? -10.637 5.426 29.291 1.00 87.00 276 ARG A CA 1
ATOM 2217 C C . ARG A 1 276 ? -12.013 6.071 29.301 1.00 87.00 276 ARG A C 1
ATOM 2219 O O . ARG A 1 276 ? -13.002 5.410 29.034 1.00 87.00 276 ARG A O 1
ATOM 2226 N N . GLU A 1 277 ? -12.056 7.372 29.550 1.00 83.69 277 GLU A N 1
ATOM 2227 C CA . GLU A 1 277 ? -13.304 8.156 29.540 1.00 83.69 277 GLU A CA 1
ATOM 2228 C C . GLU A 1 277 ? -13.606 8.778 28.164 1.00 83.69 277 GLU A C 1
ATOM 2230 O O . GLU A 1 277 ? -14.734 9.180 27.881 1.00 83.69 277 GLU A O 1
ATOM 2235 N N . LYS A 1 278 ? -12.587 8.841 27.297 1.00 85.50 278 LYS A N 1
ATOM 2236 C CA . LYS A 1 278 ? -12.654 9.412 25.946 1.00 85.50 278 LYS A CA 1
ATOM 2237 C C . LYS A 1 278 ? -12.913 8.343 24.888 1.00 85.50 278 LYS A C 1
ATOM 2239 O O . LYS A 1 278 ? -12.628 7.164 25.112 1.00 85.50 278 LYS A O 1
ATOM 2244 N N . ILE A 1 279 ? -13.352 8.794 23.710 1.00 87.19 279 ILE A N 1
ATOM 2245 C CA . ILE A 1 279 ? -13.535 7.937 22.536 1.00 87.19 279 ILE A CA 1
ATOM 2246 C C . ILE A 1 279 ? -12.230 7.202 22.220 1.00 87.19 279 ILE A C 1
ATOM 2248 O O . ILE A 1 279 ? -11.166 7.810 22.072 1.00 87.19 279 ILE A O 1
ATOM 2252 N N . THR A 1 280 ? -12.319 5.879 22.137 1.00 87.88 280 THR A N 1
ATOM 2253 C CA . THR A 1 280 ? -11.188 4.996 21.866 1.00 87.88 280 THR A CA 1
ATOM 2254 C C . THR A 1 280 ? -11.282 4.458 20.445 1.00 87.88 280 THR A C 1
ATOM 2256 O O . THR A 1 280 ? -12.283 3.867 20.054 1.00 87.88 280 THR A O 1
ATOM 2259 N N . TRP A 1 281 ? -10.221 4.670 19.673 1.00 87.25 281 TRP A N 1
ATOM 2260 C CA . TRP A 1 281 ? -10.141 4.300 18.264 1.00 87.25 281 TRP A CA 1
ATOM 2261 C C . TRP A 1 281 ? -9.690 2.837 18.124 1.00 87.25 281 TRP A C 1
ATOM 2263 O O . TRP A 1 281 ? -8.905 2.372 18.961 1.00 87.25 281 TRP A O 1
ATOM 2273 N N . PRO A 1 282 ? -10.111 2.111 17.074 1.00 88.06 282 PRO A N 1
ATOM 2274 C CA . PRO A 1 282 ? -9.536 0.810 16.748 1.00 88.06 282 PRO A CA 1
ATOM 2275 C C . PRO A 1 282 ? -8.012 0.920 16.590 1.00 88.06 282 PRO A C 1
ATOM 2277 O O . PRO A 1 282 ? -7.512 1.817 15.916 1.00 88.06 282 PRO A O 1
ATOM 2280 N N . GLY A 1 283 ? -7.262 0.036 17.247 1.00 86.62 283 GLY A N 1
ATOM 2281 C CA . GLY A 1 283 ? -5.798 0.060 17.265 1.00 86.62 283 GLY A CA 1
ATOM 2282 C C . GLY A 1 283 ? -5.176 1.046 18.264 1.00 86.62 283 GLY A C 1
ATOM 2283 O O . GLY A 1 283 ? -3.947 1.116 18.359 1.00 86.62 283 GLY A O 1
ATOM 2284 N N . ALA A 1 284 ? -5.973 1.788 19.044 1.00 88.75 284 ALA A N 1
ATOM 2285 C CA . ALA A 1 284 ? -5.449 2.675 20.079 1.00 88.75 284 ALA A CA 1
ATOM 2286 C C . ALA A 1 284 ? -4.621 1.890 21.109 1.00 88.75 284 ALA A C 1
ATOM 2288 O O . ALA A 1 284 ? -5.043 0.847 21.610 1.00 88.75 284 ALA A O 1
ATOM 2289 N N . ARG A 1 285 ? -3.438 2.416 21.452 1.00 90.56 285 ARG A N 1
ATOM 2290 C CA . ARG A 1 285 ? -2.528 1.801 22.427 1.00 90.56 285 ARG A CA 1
ATOM 2291 C C . ARG A 1 285 ? -2.593 2.517 23.769 1.00 90.56 285 ARG A C 1
ATOM 2293 O O . ARG A 1 285 ? -2.353 3.722 23.865 1.00 90.56 285 ARG A O 1
ATOM 2300 N N . ILE A 1 286 ? -2.875 1.764 24.823 1.00 90.62 286 ILE A N 1
ATOM 2301 C CA . ILE A 1 286 ? -2.857 2.227 26.210 1.00 90.62 286 ILE A CA 1
ATOM 2302 C C . ILE A 1 286 ? -1.567 1.728 26.854 1.00 90.62 286 ILE A C 1
ATOM 2304 O O . ILE A 1 286 ? -1.225 0.556 26.740 1.00 90.62 286 ILE A O 1
ATOM 2308 N N . ARG A 1 287 ? -0.838 2.630 27.515 1.00 93.25 287 ARG A N 1
ATOM 2309 C CA . ARG A 1 287 ? 0.443 2.328 28.161 1.00 93.25 287 ARG A CA 1
ATOM 2310 C C . ARG A 1 287 ? 0.256 2.307 29.668 1.00 93.25 287 ARG A C 1
ATOM 2312 O O . ARG A 1 287 ? -0.186 3.305 30.236 1.00 93.25 287 ARG A O 1
ATOM 2319 N N . LYS A 1 288 ? 0.635 1.205 30.305 1.00 91.75 288 LYS A N 1
ATOM 2320 C CA . LYS A 1 288 ? 0.723 1.078 31.759 1.00 91.75 288 LYS A CA 1
ATOM 2321 C C . LYS A 1 288 ? 2.186 0.894 32.137 1.00 91.75 288 LYS A C 1
ATOM 2323 O O . LYS A 1 288 ? 2.808 -0.107 31.791 1.00 91.75 288 LYS A O 1
ATOM 2328 N N . LYS A 1 289 ? 2.758 1.940 32.736 1.00 90.94 289 LYS A N 1
ATOM 2329 C CA . LYS A 1 289 ? 4.140 1.913 33.225 1.00 90.94 289 LYS A CA 1
ATOM 2330 C C . LYS A 1 289 ? 4.237 0.938 34.392 1.00 90.94 289 LYS A C 1
ATOM 2332 O O . LYS A 1 289 ? 3.256 0.765 35.102 1.00 90.94 289 LYS A O 1
ATOM 2337 N N . ASP A 1 290 ? 5.404 0.326 34.541 1.00 88.31 290 ASP A N 1
ATOM 2338 C CA . ASP A 1 290 ? 5.740 -0.588 35.636 1.00 88.31 290 ASP A CA 1
ATOM 2339 C C . ASP A 1 290 ? 4.886 -1.871 35.709 1.00 88.31 290 ASP A C 1
ATOM 2341 O O . ASP A 1 290 ? 4.947 -2.612 36.684 1.00 88.31 290 ASP A O 1
ATOM 2345 N N . GLU A 1 291 ? 4.145 -2.173 34.641 1.00 88.31 291 GLU A N 1
ATOM 2346 C CA . GLU A 1 291 ? 3.328 -3.386 34.474 1.00 88.31 291 GLU A CA 1
ATOM 2347 C C . GLU A 1 291 ? 3.932 -4.344 33.428 1.00 88.31 291 GLU A C 1
ATOM 2349 O O . GLU A 1 291 ? 3.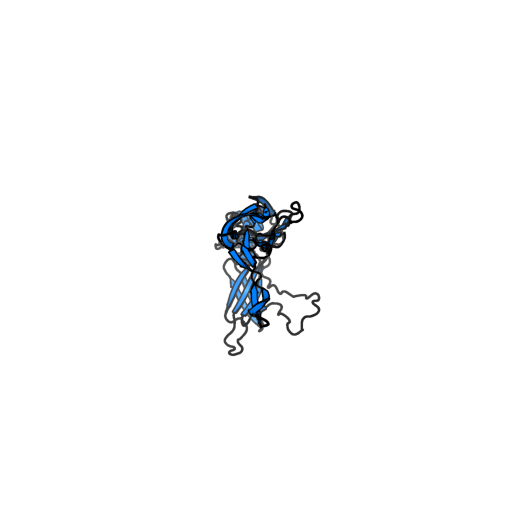259 -5.221 32.901 1.00 88.31 291 GLU A O 1
ATOM 2354 N N . GLY A 1 292 ? 5.194 -4.139 33.042 1.00 86.06 292 GLY A N 1
ATOM 2355 C CA . GLY A 1 292 ? 5.942 -5.060 32.186 1.00 86.06 292 GLY A CA 1
ATOM 2356 C C . GLY A 1 292 ? 6.743 -6.098 32.977 1.00 86.06 292 GLY A C 1
ATOM 2357 O O . GLY A 1 292 ? 6.637 -6.231 34.196 1.00 86.06 292 GLY A O 1
ATOM 2358 N N . MET A 1 293 ? 7.619 -6.813 32.275 1.00 87.00 293 MET A N 1
ATOM 2359 C CA . MET A 1 293 ? 8.542 -7.766 32.886 1.00 87.00 293 MET A CA 1
ATOM 2360 C C . MET A 1 293 ? 9.593 -7.047 33.749 1.00 87.00 293 MET A C 1
ATOM 2362 O O . MET A 1 293 ? 10.089 -5.987 33.347 1.00 87.00 293 MET A O 1
ATOM 2366 N N . PRO A 1 294 ? 9.974 -7.620 34.904 1.00 86.50 294 PRO A N 1
ATOM 2367 C CA . PRO A 1 294 ? 11.056 -7.089 35.724 1.00 86.50 294 PRO A CA 1
ATOM 2368 C C . PRO A 1 294 ? 12.409 -7.250 35.020 1.00 86.50 294 PRO A C 1
ATOM 2370 O O . PRO A 1 294 ? 12.662 -8.241 34.327 1.00 86.50 294 PRO A O 1
ATOM 2373 N N . ALA A 1 295 ? 13.289 -6.267 35.199 1.00 84.12 295 ALA A N 1
ATOM 2374 C CA . ALA A 1 295 ? 14.665 -6.339 34.736 1.00 84.12 295 ALA A CA 1
ATOM 2375 C C . ALA A 1 295 ? 15.480 -7.311 35.597 1.00 84.12 295 ALA A C 1
ATOM 2377 O O . ALA A 1 295 ? 15.336 -7.349 36.815 1.00 84.12 295 ALA A O 1
ATOM 2378 N N . MET A 1 296 ? 16.385 -8.053 34.957 1.00 78.69 296 MET A N 1
ATOM 2379 C CA . MET A 1 296 ? 17.198 -9.085 35.614 1.00 78.69 296 MET A CA 1
ATOM 2380 C C . MET A 1 296 ? 18.130 -8.519 36.698 1.00 78.69 296 MET A C 1
ATOM 2382 O O . MET A 1 296 ? 18.402 -9.185 37.689 1.00 78.69 296 MET A O 1
ATOM 2386 N N . GLU A 1 297 ? 18.601 -7.285 36.514 1.00 78.81 297 GLU A N 1
ATOM 2387 C CA . GLU A 1 297 ? 19.545 -6.611 37.417 1.00 78.81 297 GLU A CA 1
ATOM 2388 C C . GLU A 1 297 ? 18.852 -5.884 38.579 1.00 78.81 297 GLU A C 1
ATOM 2390 O O . GLU A 1 297 ? 19.461 -5.648 39.620 1.00 78.81 297 GLU A O 1
ATOM 2395 N N . ASN A 1 298 ? 17.584 -5.496 38.410 1.00 78.56 298 ASN A N 1
ATOM 2396 C CA . ASN A 1 298 ? 16.826 -4.765 39.419 1.00 78.56 298 ASN A CA 1
ATOM 2397 C C . ASN A 1 298 ? 15.325 -5.012 39.243 1.00 78.56 298 ASN A C 1
ATOM 2399 O O . ASN A 1 298 ? 14.694 -4.449 38.346 1.00 78.56 298 ASN A O 1
ATOM 2403 N N . ASN A 1 299 ? 14.743 -5.782 40.161 1.00 73.62 299 ASN A N 1
ATOM 2404 C CA . ASN A 1 299 ? 13.320 -6.126 40.143 1.00 73.62 299 ASN A CA 1
ATOM 2405 C C . ASN A 1 299 ? 12.387 -4.912 40.295 1.00 73.62 299 ASN A C 1
ATOM 2407 O O . ASN A 1 299 ? 11.216 -5.004 39.928 1.00 73.62 299 ASN A O 1
ATOM 2411 N N . ASN A 1 300 ? 12.889 -3.771 40.785 1.00 77.88 300 ASN A N 1
ATOM 2412 C CA . ASN A 1 300 ? 12.109 -2.533 40.874 1.00 77.88 300 ASN A CA 1
ATOM 2413 C C . ASN A 1 300 ? 11.989 -1.810 39.526 1.00 77.88 300 ASN A C 1
ATOM 2415 O O . ASN A 1 300 ? 11.170 -0.905 39.394 1.00 77.88 300 ASN A O 1
ATOM 2419 N N . LYS A 1 301 ? 12.788 -2.186 38.520 1.00 82.31 301 LYS A N 1
ATOM 2420 C CA . LYS A 1 301 ? 12.681 -1.650 37.163 1.00 82.31 301 LYS A CA 1
ATOM 2421 C C . LYS A 1 301 ? 11.874 -2.627 36.315 1.00 82.31 301 LYS A C 1
ATOM 2423 O O . LYS A 1 301 ? 12.395 -3.652 35.878 1.00 82.31 301 LYS A O 1
ATOM 2428 N N . LYS A 1 302 ? 10.606 -2.305 36.077 1.00 86.19 302 LYS A N 1
ATOM 2429 C CA . LYS A 1 302 ? 9.712 -3.075 35.205 1.00 86.19 302 LYS A CA 1
ATOM 2430 C C . LYS A 1 302 ? 9.550 -2.377 33.854 1.00 86.19 302 LYS A C 1
ATOM 2432 O O . LYS A 1 302 ? 9.726 -1.165 33.740 1.00 86.19 302 LYS A O 1
ATOM 2437 N N . GLY A 1 303 ? 9.260 -3.153 32.812 1.00 87.31 303 GLY A N 1
ATOM 2438 C CA . GLY A 1 303 ? 8.897 -2.604 31.504 1.00 87.31 303 GLY A CA 1
ATOM 2439 C C . GLY A 1 303 ? 7.493 -1.995 31.481 1.00 87.31 303 GLY A C 1
ATOM 2440 O O . GLY A 1 303 ? 6.851 -1.792 32.512 1.00 87.31 303 GLY A O 1
ATOM 2441 N N . ILE A 1 304 ? 6.996 -1.720 30.279 1.00 91.19 304 ILE A N 1
ATOM 2442 C CA . ILE A 1 304 ? 5.667 -1.151 30.042 1.00 91.19 304 ILE A CA 1
ATOM 2443 C C . ILE A 1 304 ? 4.735 -2.236 29.501 1.00 91.19 304 ILE A C 1
ATOM 2445 O O . ILE A 1 304 ? 5.101 -2.993 28.602 1.00 91.19 304 ILE A O 1
ATOM 2449 N N . LEU A 1 305 ? 3.499 -2.261 29.997 1.00 90.44 305 LEU A N 1
ATOM 2450 C CA . LEU A 1 305 ? 2.411 -3.001 29.370 1.00 90.44 305 LEU A CA 1
ATOM 2451 C C . LEU A 1 305 ? 1.712 -2.120 28.329 1.00 90.44 305 LEU A C 1
ATOM 2453 O O . LEU A 1 305 ? 1.162 -1.060 28.645 1.00 90.44 305 LEU A O 1
ATOM 2457 N N . TYR A 1 306 ? 1.722 -2.575 27.081 1.00 91.56 306 TYR A N 1
ATOM 2458 C CA . TYR A 1 306 ? 0.990 -2.003 25.962 1.00 91.56 306 TYR A CA 1
ATOM 2459 C C . TYR A 1 306 ? -0.283 -2.809 25.716 1.00 91.56 306 TYR A C 1
ATOM 2461 O O . TYR A 1 306 ? -0.237 -3.983 25.356 1.00 91.56 306 TYR A O 1
ATOM 2469 N N . VAL A 1 307 ? -1.429 -2.155 25.868 1.00 89.38 307 VAL A N 1
ATOM 2470 C CA . VAL A 1 307 ? -2.739 -2.739 25.577 1.00 89.38 307 VAL A CA 1
ATOM 2471 C C . VAL A 1 307 ? -3.262 -2.121 24.291 1.00 89.38 307 VAL A C 1
ATOM 2473 O O . VAL A 1 307 ? -3.540 -0.921 24.255 1.00 89.38 307 VAL A O 1
ATOM 2476 N N . THR A 1 308 ? -3.367 -2.919 23.233 1.00 90.31 308 THR A N 1
ATOM 2477 C CA . THR A 1 308 ? -3.970 -2.499 21.962 1.00 90.31 308 THR A CA 1
ATOM 2478 C C . THR A 1 308 ? -5.465 -2.781 22.010 1.00 90.31 308 THR A C 1
ATOM 2480 O O . THR A 1 308 ? -5.873 -3.875 22.395 1.00 90.31 308 THR A O 1
ATOM 2483 N N . VAL A 1 309 ? -6.285 -1.795 21.655 1.00 88.38 309 VAL A N 1
ATOM 2484 C CA . VAL A 1 309 ? -7.744 -1.909 21.718 1.00 88.38 309 VAL A CA 1
ATOM 2485 C C . VAL A 1 309 ? -8.319 -2.259 20.347 1.00 88.38 309 VAL A C 1
ATOM 2487 O O . VAL A 1 309 ? -8.191 -1.488 19.399 1.00 88.38 309 VAL A O 1
ATOM 2490 N N . ASP A 1 310 ? -9.001 -3.395 20.264 1.00 87.62 310 ASP A N 1
ATOM 2491 C CA . ASP A 1 310 ? -9.859 -3.789 19.150 1.00 87.62 310 ASP A CA 1
ATOM 2492 C C . ASP A 1 310 ? -11.305 -3.385 19.460 1.00 87.62 310 ASP A C 1
ATOM 2494 O O . ASP A 1 310 ? -11.797 -3.627 20.564 1.00 87.62 310 ASP A O 1
ATOM 2498 N N . VAL A 1 311 ? -12.018 -2.833 18.480 1.00 87.69 311 VAL A N 1
ATOM 2499 C CA . VAL A 1 311 ? -13.434 -2.468 18.635 1.00 87.69 311 VAL A CA 1
ATOM 2500 C C . VAL A 1 311 ? -14.307 -3.462 17.876 1.00 87.69 311 VAL A C 1
ATOM 2502 O O . VAL A 1 311 ? -14.147 -3.643 16.669 1.00 87.69 311 VAL A O 1
ATOM 2505 N N . GLU A 1 312 ? -15.244 -4.101 18.573 1.00 87.06 312 GLU A N 1
ATOM 2506 C CA . GLU A 1 312 ? -16.209 -5.026 17.985 1.00 87.06 312 GLU A CA 1
ATOM 2507 C C . GLU A 1 312 ? -17.487 -4.298 17.548 1.00 87.06 312 GLU A C 1
ATOM 2509 O O . GLU A 1 312 ? -18.240 -3.732 18.349 1.00 87.06 312 GLU A O 1
ATOM 2514 N N . PHE A 1 313 ? -17.741 -4.351 16.241 1.00 86.50 313 PHE A N 1
ATOM 2515 C CA . PHE A 1 313 ? -18.944 -3.803 15.627 1.00 86.50 313 PHE A CA 1
ATOM 2516 C C . PHE A 1 313 ? -20.120 -4.779 15.782 1.00 86.50 313 PHE A C 1
ATOM 2518 O O . PHE A 1 313 ? -19.919 -5.996 15.859 1.00 86.50 313 PHE A O 1
ATOM 2525 N N . PRO A 1 314 ? -21.365 -4.277 15.838 1.00 83.88 314 PRO A N 1
ATOM 2526 C CA . PRO A 1 314 ? -22.539 -5.137 15.915 1.00 83.88 314 PRO A CA 1
ATOM 2527 C C . PRO A 1 314 ? -22.620 -6.057 14.686 1.00 83.88 314 PRO A C 1
ATOM 2529 O O . PRO A 1 314 ? -22.351 -5.653 13.556 1.00 83.88 314 PRO A O 1
ATOM 2532 N N . ARG A 1 315 ? -22.982 -7.324 14.920 1.00 77.00 315 ARG A N 1
ATOM 2533 C CA . ARG A 1 315 ? -23.075 -8.366 13.877 1.00 77.00 315 ARG A CA 1
ATOM 2534 C C . ARG A 1 315 ? -24.413 -8.358 13.121 1.00 77.00 315 ARG A C 1
ATOM 2536 O O . ARG A 1 315 ? -24.522 -9.037 12.106 1.00 77.00 315 ARG A O 1
ATOM 2543 N N . GLY A 1 316 ? -25.416 -7.637 13.627 1.00 75.44 316 GLY A N 1
ATOM 2544 C CA . GLY A 1 316 ? -26.741 -7.499 13.012 1.00 75.44 316 GLY A CA 1
ATOM 2545 C C . GLY A 1 316 ? -26.849 -6.279 12.099 1.00 75.44 316 GLY A C 1
ATOM 2546 O O . GLY A 1 316 ? -25.989 -5.405 12.120 1.00 75.44 316 GLY A O 1
ATOM 2547 N N . GLU A 1 317 ? -27.917 -6.212 11.310 1.00 75.12 317 GLU A N 1
ATOM 2548 C CA . GLU A 1 317 ? -28.260 -5.011 10.546 1.00 75.12 317 GLU A CA 1
ATOM 2549 C C . GLU A 1 317 ? -29.059 -4.040 11.426 1.00 75.12 317 GLU A C 1
ATOM 2551 O O . GLU A 1 317 ? -29.898 -4.453 12.226 1.00 75.12 317 GLU A O 1
ATOM 2556 N N . LEU A 1 318 ? -28.772 -2.745 11.294 1.00 79.81 318 LEU A N 1
ATOM 2557 C CA . LEU A 1 318 ? -29.516 -1.679 11.966 1.00 79.81 318 LEU A CA 1
ATOM 2558 C C . LEU A 1 318 ? -30.819 -1.402 11.207 1.00 79.81 318 LEU A C 1
ATOM 2560 O O . LEU A 1 318 ? -30.814 -1.355 9.973 1.00 79.81 318 LEU A O 1
ATOM 2564 N N . THR A 1 319 ? -31.918 -1.179 11.931 1.00 84.19 319 THR A N 1
ATOM 2565 C CA . THR A 1 319 ? -33.190 -0.765 11.319 1.00 84.19 319 THR A CA 1
ATOM 2566 C C . THR A 1 319 ? -33.071 0.637 10.712 1.00 84.19 319 THR A C 1
ATOM 2568 O O . THR A 1 319 ? -32.202 1.419 11.101 1.00 84.19 319 THR A O 1
ATOM 2571 N N . ALA A 1 320 ? -33.943 0.983 9.760 1.00 81.12 320 ALA A N 1
ATOM 2572 C CA . ALA A 1 320 ? -33.921 2.300 9.111 1.00 81.12 320 ALA A CA 1
ATOM 2573 C C . ALA A 1 320 ? -33.999 3.457 10.130 1.00 81.12 320 ALA A C 1
ATOM 2575 O O . ALA A 1 320 ? -33.209 4.394 10.055 1.00 81.12 320 ALA A O 1
ATOM 2576 N N . GLU A 1 321 ? -34.855 3.325 11.146 1.00 82.62 321 GLU A N 1
ATOM 2577 C CA . GLU A 1 321 ? -34.986 4.291 12.247 1.00 82.62 321 GLU A CA 1
ATOM 2578 C C . GLU A 1 321 ? -33.679 4.448 13.045 1.00 82.62 321 GLU A C 1
ATOM 2580 O O . GLU A 1 321 ? -33.253 5.560 13.368 1.00 82.62 321 GLU A O 1
ATOM 2585 N N . GLN A 1 322 ? -32.989 3.337 13.329 1.00 81.44 322 GLN A N 1
ATOM 2586 C CA . GLN A 1 322 ? -31.694 3.372 14.011 1.00 81.44 322 GLN A CA 1
ATOM 2587 C C . GLN A 1 322 ? -30.630 4.060 13.148 1.00 81.44 322 GLN A C 1
ATOM 2589 O O . GLN A 1 322 ? -29.851 4.861 13.666 1.00 81.44 322 GLN A O 1
ATOM 2594 N N . LYS A 1 323 ? -30.614 3.794 11.835 1.00 82.00 323 LYS A N 1
ATOM 2595 C CA . LYS A 1 323 ? -29.677 4.416 10.888 1.00 82.00 323 LYS A CA 1
ATOM 2596 C C . LYS A 1 323 ? -29.865 5.934 10.801 1.00 82.00 323 LYS A C 1
ATOM 2598 O O . LYS A 1 323 ? -28.876 6.674 10.805 1.00 82.00 323 LYS A O 1
ATOM 2603 N N . GLU A 1 324 ? -31.110 6.408 10.762 1.00 81.44 324 GLU A N 1
ATOM 2604 C CA . GLU A 1 324 ? -31.430 7.844 10.768 1.00 81.44 324 GLU A CA 1
ATOM 2605 C C . GLU A 1 324 ? -31.025 8.520 12.080 1.00 81.44 324 GLU A C 1
ATOM 2607 O O . GLU A 1 324 ? -30.429 9.601 12.067 1.00 81.44 324 GLU A O 1
ATOM 2612 N N . THR A 1 325 ? -31.262 7.852 13.209 1.00 83.81 325 THR A N 1
ATOM 2613 C CA . THR A 1 325 ? -30.866 8.356 14.530 1.00 83.81 325 THR A CA 1
ATOM 2614 C C . THR A 1 325 ? -29.341 8.462 14.646 1.00 83.81 325 THR A C 1
ATOM 2616 O O . THR A 1 325 ? -28.815 9.474 15.098 1.00 83.81 325 THR A O 1
ATOM 2619 N N . ILE A 1 326 ? -28.593 7.462 14.173 1.00 81.94 326 ILE A N 1
ATOM 2620 C CA . ILE A 1 326 ? -27.120 7.496 14.167 1.00 81.94 326 ILE A CA 1
ATOM 2621 C C . ILE A 1 326 ? -26.598 8.652 13.303 1.00 81.94 326 ILE A C 1
ATOM 2623 O O . ILE A 1 326 ? -25.658 9.347 13.698 1.00 81.94 326 ILE A O 1
ATOM 2627 N N . LYS A 1 327 ? -27.233 8.893 12.151 1.00 80.75 327 LYS A N 1
ATOM 2628 C CA . LYS A 1 327 ? -26.874 9.980 11.233 1.00 80.75 327 LYS A CA 1
ATOM 2629 C C . LYS A 1 327 ? -27.071 11.362 11.860 1.00 80.75 327 LYS A C 1
ATOM 2631 O O . LYS A 1 327 ? -26.216 12.230 11.704 1.00 80.75 327 LYS A O 1
ATOM 2636 N N . SER A 1 328 ? -28.159 11.572 12.600 1.00 79.81 328 SER A N 1
ATOM 2637 C CA . SER A 1 328 ? -28.408 12.851 13.278 1.00 79.81 328 SER A CA 1
ATOM 2638 C C . SER A 1 328 ? -27.503 13.076 14.497 1.00 79.81 328 SER A C 1
ATOM 2640 O O . SER A 1 328 ? -27.187 14.226 14.813 1.00 79.81 328 SER A O 1
ATOM 2642 N N . LEU A 1 329 ? -27.061 11.999 15.158 1.00 79.75 329 LEU A N 1
ATOM 2643 C CA . LEU A 1 329 ? -26.206 12.046 16.347 1.00 79.75 329 LEU A CA 1
ATOM 2644 C C . LEU A 1 329 ? -24.742 12.333 16.024 1.00 79.75 329 LEU A C 1
ATOM 2646 O O . LEU A 1 329 ? -24.145 13.211 16.646 1.00 79.75 329 LEU A O 1
ATOM 2650 N N . LEU A 1 330 ? -24.155 11.577 15.091 1.00 78.00 330 LEU A N 1
ATOM 2651 C CA . LEU A 1 330 ? -22.717 11.644 14.835 1.00 78.00 330 LEU A CA 1
ATOM 2652 C C . LEU A 1 330 ? -22.328 12.894 14.046 1.00 78.00 330 LEU A C 1
ATOM 2654 O O . LEU A 1 330 ? -21.207 13.368 14.228 1.00 78.00 330 LEU A O 1
ATOM 2658 N N . LYS A 1 331 ? -23.238 13.429 13.209 1.00 70.81 331 LYS A N 1
ATOM 2659 C CA . LYS A 1 331 ? -23.034 14.620 12.356 1.00 70.81 331 LYS A CA 1
ATOM 2660 C C . LYS A 1 331 ? -21.638 14.669 11.724 1.00 70.81 331 LYS A C 1
ATOM 2662 O O . LYS A 1 331 ? -21.041 15.737 11.612 1.00 70.81 331 LYS A O 1
ATOM 2667 N N . GLN A 1 332 ? -21.090 13.508 11.372 1.00 68.81 332 GLN A N 1
ATOM 2668 C CA . GLN A 1 332 ? -19.834 13.458 10.651 1.00 68.81 332 GLN A CA 1
ATOM 2669 C C . GLN A 1 332 ? -20.170 13.844 9.219 1.00 68.81 332 GLN A C 1
ATOM 2671 O O . GLN A 1 332 ? -21.072 13.255 8.618 1.00 68.81 332 GLN A O 1
ATOM 2676 N N . ASP A 1 333 ? -19.458 14.828 8.676 1.00 61.53 333 ASP A N 1
ATOM 2677 C CA . ASP A 1 333 ? -19.450 14.999 7.231 1.00 61.53 333 ASP A CA 1
ATOM 2678 C C . ASP A 1 333 ? -19.067 13.647 6.629 1.00 61.53 333 ASP A C 1
ATOM 2680 O O . ASP A 1 333 ? -18.179 12.965 7.155 1.00 61.53 333 ASP A O 1
ATOM 2684 N N . SER A 1 334 ? -19.756 13.232 5.565 1.00 54.44 334 SER A N 1
ATOM 2685 C CA . SER A 1 334 ? -19.324 12.093 4.762 1.00 54.44 334 SER A CA 1
ATOM 2686 C C . SER A 1 334 ? -17.961 12.471 4.197 1.00 54.44 334 SER A C 1
ATOM 2688 O O . SER A 1 334 ? -17.869 13.142 3.165 1.00 54.44 334 SER A O 1
ATOM 2690 N N . VAL A 1 335 ? -16.904 12.167 4.947 1.00 52.69 335 VAL A N 1
ATOM 2691 C CA . VAL A 1 335 ? -15.532 12.443 4.554 1.00 52.69 335 VAL A CA 1
ATOM 2692 C C . VAL A 1 335 ? -15.388 11.762 3.206 1.00 52.69 335 VAL A C 1
ATOM 2694 O O . VAL A 1 335 ? -15.538 10.542 3.132 1.00 52.69 335 VAL A O 1
ATOM 2697 N N . LEU A 1 336 ? -15.177 12.549 2.140 1.00 51.16 336 LEU A N 1
ATOM 2698 C CA . LEU A 1 336 ? -14.784 12.001 0.843 1.00 51.16 336 LEU A CA 1
ATOM 2699 C C . LEU A 1 336 ? -13.673 11.022 1.153 1.00 51.16 336 LEU A C 1
ATOM 2701 O O . LEU A 1 336 ? -12.683 11.450 1.761 1.00 51.16 336 LEU A O 1
ATOM 2705 N N . PRO A 1 337 ? -13.878 9.731 0.880 1.00 51.72 337 PRO A N 1
ATOM 2706 C CA . PRO A 1 337 ? -13.050 8.743 1.503 1.00 51.72 337 PRO A CA 1
ATOM 2707 C C . PRO A 1 337 ? -11.635 8.983 1.023 1.00 51.72 337 PRO A C 1
ATOM 2709 O O . PRO A 1 337 ? -11.330 8.950 -0.171 1.00 51.72 337 PRO A O 1
ATOM 2712 N N . LYS A 1 338 ? -10.786 9.361 1.971 1.00 57.81 338 LYS A N 1
ATOM 2713 C CA . LYS A 1 338 ? -9.413 9.683 1.647 1.00 57.81 338 LYS A CA 1
ATOM 2714 C C . LYS A 1 338 ? -8.765 8.350 1.385 1.00 57.81 338 LYS A C 1
ATOM 2716 O O . LYS A 1 338 ? -8.744 7.494 2.276 1.00 57.81 338 LYS A O 1
ATOM 2721 N N . VAL A 1 339 ? -8.268 8.183 0.168 1.00 59.31 339 VAL A N 1
ATOM 2722 C CA . VAL A 1 339 ? -7.309 7.123 -0.048 1.00 59.31 339 VAL A CA 1
ATOM 2723 C C . VAL A 1 339 ? -6.074 7.515 0.743 1.00 59.31 339 VAL A C 1
ATOM 2725 O O . VAL A 1 339 ? -5.424 8.520 0.449 1.00 59.31 339 VAL A O 1
ATOM 2728 N N . SER A 1 340 ? -5.850 6.813 1.848 1.00 55.47 340 SER A N 1
ATOM 2729 C CA . SER A 1 340 ? -4.712 7.082 2.708 1.00 55.47 340 SER A CA 1
ATOM 2730 C C . SER A 1 340 ? -3.456 6.555 2.030 1.00 55.47 340 SER A C 1
ATOM 2732 O O . SER A 1 340 ? -3.460 5.474 1.439 1.00 55.47 340 SER A O 1
ATOM 2734 N N . LEU A 1 341 ? -2.379 7.339 2.126 1.00 52.25 341 LEU A N 1
ATOM 2735 C CA . LEU A 1 341 ? -1.060 6.881 1.714 1.00 52.25 341 LEU A CA 1
ATOM 2736 C C . LEU A 1 341 ? -0.735 5.607 2.494 1.00 52.25 341 LEU A C 1
ATOM 2738 O O . LEU A 1 341 ? -0.821 5.600 3.726 1.00 52.25 341 LEU A O 1
ATOM 2742 N N . LEU A 1 342 ? -0.380 4.537 1.789 1.00 47.25 342 LEU A N 1
ATOM 2743 C CA . LEU A 1 342 ? 0.207 3.363 2.426 1.00 47.25 342 LEU A CA 1
ATOM 2744 C C . LEU A 1 342 ? 1.583 3.788 2.969 1.00 47.25 342 LEU A C 1
ATOM 2746 O O . LEU A 1 342 ? 2.491 4.087 2.194 1.00 47.25 342 LEU A O 1
ATOM 2750 N N . LEU A 1 343 ? 1.677 3.923 4.299 1.00 33.12 343 LEU A N 1
ATOM 2751 C CA . LEU A 1 343 ? 2.891 4.308 5.039 1.00 33.12 343 LEU A CA 1
ATOM 2752 C C . LEU A 1 343 ? 3.941 3.195 5.050 1.00 33.12 343 LEU A C 1
ATOM 2754 O O . LEU A 1 343 ? 3.565 2.039 5.357 1.00 33.12 343 LEU A O 1
#

Foldseek 3Di:
DEDEDEVLCLAPKDKDKDKDKAKDKDFDDDWDWAPWDWDWDWDAPDDPDIDTDIDTDTDTHTDIDIDIDIDIDIDINFFLDDQQDKDKDAQRAHPDPPDGHGIDIYGYHYDADFAWDDDRLEIEFEWEWEQLCLQQWDWAWDQASNRDTDIDTDRHRHFQQDWDKDAPRTGADRVGRSHGGIYIYTYHYDYFPDAADPVLLVLLCVQQVDDWWDFPQQPPPPPDPDDDPPPPPDRSAWDDDPLEIEGETETEQSCLRQWDWDWDQAPVGDTDIDTDRHRHGQQDWDKDAPRTHADPVGNSHGHIYIYTYHYDYRPDHGDPVSSVSSCVRRVDDRPNTDRGGPD

pLDDT: mean 84.18, std 13.48, range [31.36, 96.44]

InterPro domains:
  IPR002939 Chaperone DnaJ, C-terminal [PF01556] (1-192)
  IPR002939 Chaperone DnaJ, C-terminal [PF01556] (232-314)
  IPR008971 HSP40/DnaJ peptide-binding [SSF49493] (2-124)
  IPR008971 HSP40/DnaJ peptide-binding [SSF49493] (115-201)
  IPR008971 HSP40/DnaJ peptide-binding [SSF49493] (238-323)
  IPR051736 DnaJ homolog subfamily B member 11-like [PTHR44298] (1-215)